Protein AF-0000000079817695 (afdb_homodimer)

pLDDT: mean 82.13, std 16.0, range [23.02, 97.38]

Nearest PDB structures (foldseek):
  3c5o-assembly1_D  TM=8.915E-01  e=3.157E-05  Rhodopseudomonas palustris CGA009
  3c5o-assembly1_C  TM=8.740E-01  e=3.888E-05  Rhodopseudomonas palustris CGA009
  3g7g-assembly1_A  TM=7.919E-01  e=8.484E-05  Clostridium acetobutylicum ATCC 824
  4pux-assembly1_A  TM=7.932E-01  e=8.054E-05  Acinetobacter baumannii AYE
  3g7g-assembly1_D  TM=7.849E-01  e=2.807E-04  Clostridium acetobutylicum ATCC 824

Structure (mmCIF, N/CA/C/O backbone):
data_AF-0000000079817695-model_v1
#
loop_
_entity.id
_entity.type
_entity.pdbx_description
1 polymer 'Uncharacterized protein'
#
loop_
_atom_site.group_PDB
_atom_site.id
_atom_site.type_symbol
_atom_site.label_atom_id
_atom_site.label_alt_id
_atom_site.label_comp_id
_atom_site.label_asym_id
_atom_site.label_entity_id
_atom_site.label_seq_id
_atom_site.pdbx_PDB_ins_code
_atom_site.Cartn_x
_atom_site.Cartn_y
_atom_site.Cartn_z
_atom_site.occupancy
_atom_site.B_iso_or_equiv
_atom_site.auth_seq_id
_atom_site.auth_comp_id
_atom_site.auth_asym_id
_atom_site.auth_atom_id
_atom_site.pdbx_PDB_model_num
ATOM 1 N N . MET A 1 1 ? -26.609 13.266 -3.955 1 38.41 1 MET A N 1
ATOM 2 C CA . MET A 1 1 ? -25.422 14.031 -4.336 1 38.41 1 MET A CA 1
ATOM 3 C C . MET A 1 1 ? -24.141 13.242 -4.055 1 38.41 1 MET A C 1
ATOM 5 O O . MET A 1 1 ? -24.078 12.484 -3.088 1 38.41 1 MET A O 1
ATOM 9 N N . ALA A 1 2 ? -23.484 13.008 -5.074 1 50.34 2 ALA A N 1
ATOM 10 C CA . ALA A 1 2 ? -22.281 12.203 -4.887 1 50.34 2 ALA A CA 1
ATOM 11 C C . ALA A 1 2 ? -21.344 12.844 -3.855 1 50.34 2 ALA A C 1
ATOM 13 O O . ALA A 1 2 ? -21.172 14.062 -3.848 1 50.34 2 ALA A O 1
ATOM 14 N N . GLU A 1 3 ? -21.234 12.344 -2.619 1 55.06 3 GLU A N 1
ATOM 15 C CA . GLU A 1 3 ? -20.281 12.875 -1.644 1 55.06 3 GLU A CA 1
ATOM 16 C C . GLU A 1 3 ? -18.906 13.102 -2.271 1 55.06 3 GLU A C 1
ATOM 18 O O . GLU A 1 3 ? -18.438 12.273 -3.053 1 55.06 3 GLU A O 1
ATOM 23 N N . ARG A 1 4 ? -18.531 14.375 -2.357 1 54.84 4 ARG A N 1
ATOM 24 C CA . ARG A 1 4 ? -17.266 14.75 -2.955 1 54.84 4 ARG A CA 1
ATOM 25 C C . ARG A 1 4 ? -16.094 14.234 -2.127 1 54.84 4 ARG A C 1
ATOM 27 O O . ARG A 1 4 ? -16.047 14.43 -0.911 1 54.84 4 ARG A O 1
ATOM 34 N N . HIS A 1 5 ? -15.305 13.359 -2.723 1 62.59 5 HIS A N 1
ATOM 35 C CA . HIS A 1 5 ? -14.102 12.867 -2.055 1 62.59 5 HIS A CA 1
ATOM 36 C C . HIS A 1 5 ? -13.102 13.992 -1.821 1 62.59 5 HIS A C 1
ATOM 38 O O . HIS A 1 5 ? -12.852 14.805 -2.719 1 62.59 5 HIS A O 1
ATOM 44 N N . PRO A 1 6 ? -12.68 14.25 -0.575 1 58.91 6 PRO A N 1
ATOM 45 C CA . PRO A 1 6 ? -11.758 15.344 -0.274 1 58.91 6 PRO A CA 1
ATOM 46 C C . PRO A 1 6 ? -10.586 15.414 -1.25 1 58.91 6 PRO A C 1
ATOM 48 O O . PRO A 1 6 ? -9.969 16.469 -1.405 1 58.91 6 PRO A O 1
ATOM 51 N N . ASP A 1 7 ? -10.273 14.328 -1.858 1 67.81 7 ASP A N 1
ATOM 52 C CA . ASP A 1 7 ? -9.141 14.328 -2.779 1 67.81 7 ASP A CA 1
ATOM 53 C C . ASP A 1 7 ? -9.406 15.25 -3.969 1 67.81 7 ASP A C 1
ATOM 55 O O . ASP A 1 7 ? -8.469 15.656 -4.664 1 67.81 7 ASP A O 1
ATOM 59 N N . ARG A 1 8 ? -10.633 15.484 -4.066 1 65.12 8 ARG A N 1
ATOM 60 C CA . ARG A 1 8 ? -10.969 16.297 -5.238 1 65.12 8 ARG A CA 1
ATOM 61 C C . ARG A 1 8 ? -10.344 17.672 -5.148 1 65.12 8 ARG A C 1
ATOM 63 O O . ARG A 1 8 ? -9.906 18.234 -6.156 1 65.12 8 ARG A O 1
ATOM 70 N N . ASP A 1 9 ? -10.211 18.156 -4.008 1 72.25 9 ASP A N 1
ATOM 71 C CA . ASP A 1 9 ? -9.688 19.516 -3.859 1 72.25 9 ASP A CA 1
ATOM 72 C C . ASP A 1 9 ? -8.195 19.5 -3.52 1 72.25 9 ASP A C 1
ATOM 74 O O . ASP A 1 9 ? -7.617 20.531 -3.191 1 72.25 9 ASP A O 1
ATOM 78 N N . GLY A 1 10 ? -7.645 18.406 -3.594 1 86.56 10 GLY A N 1
ATOM 79 C CA . GLY A 1 10 ? -6.242 18.297 -3.23 1 86.56 10 GLY A CA 1
ATOM 80 C C . GLY A 1 10 ? -5.301 18.625 -4.375 1 86.56 10 GLY A C 1
ATOM 81 O O . GLY A 1 10 ? -5.719 18.672 -5.535 1 86.56 10 GLY A O 1
ATOM 82 N N . GLU A 1 11 ? -4.074 19.062 -4.062 1 93.19 11 GLU A N 1
ATOM 83 C CA . GLU A 1 11 ? -2.994 19.281 -5.016 1 93.19 11 GLU A CA 1
ATOM 84 C C . GLU A 1 11 ? -2.242 17.984 -5.316 1 93.19 11 GLU A C 1
ATOM 86 O O . GLU A 1 11 ? -1.749 17.328 -4.402 1 93.19 11 GLU A O 1
ATOM 91 N N . ARG A 1 12 ? -2.172 17.672 -6.617 1 94.38 12 ARG A N 1
ATOM 92 C CA . ARG A 1 12 ? -1.382 16.516 -7.02 1 94.38 12 ARG A CA 1
ATOM 93 C C . ARG A 1 12 ? 0.071 16.906 -7.27 1 94.38 12 ARG A C 1
ATOM 95 O O . ARG A 1 12 ? 0.345 17.891 -7.973 1 94.38 12 ARG A O 1
ATOM 102 N N . LEU A 1 13 ? 0.92 16.109 -6.613 1 95.31 13 LEU A N 1
ATOM 103 C CA . LEU A 1 13 ? 2.352 16.375 -6.727 1 95.31 13 LEU A CA 1
ATOM 104 C C . LEU A 1 13 ? 3.076 15.164 -7.309 1 95.31 13 LEU A C 1
ATOM 106 O O . LEU A 1 13 ? 2.74 14.023 -6.992 1 95.31 13 LEU A O 1
ATOM 110 N N . LEU A 1 14 ? 3.965 15.422 -8.188 1 96.75 14 LEU A N 1
ATOM 111 C CA . LEU A 1 14 ? 4.949 14.43 -8.602 1 96.75 14 LEU A CA 1
ATOM 112 C C . LEU A 1 14 ? 6.309 14.719 -7.973 1 96.75 14 LEU A C 1
ATOM 114 O O . LEU A 1 14 ? 6.996 15.664 -8.375 1 96.75 14 LEU A O 1
ATOM 118 N N . VAL A 1 15 ? 6.719 13.969 -7.008 1 95.5 15 VAL A N 1
ATOM 119 C CA . VAL A 1 15 ? 7.945 14.211 -6.254 1 95.5 15 VAL A CA 1
ATOM 120 C C . VAL A 1 15 ? 8.992 13.156 -6.621 1 95.5 15 VAL A C 1
ATOM 122 O O . VAL A 1 15 ? 8.883 12 -6.215 1 95.5 15 VAL A O 1
ATOM 125 N N . PRO A 1 16 ? 10.031 13.578 -7.266 1 96.44 16 PRO A N 1
ATOM 126 C CA . PRO A 1 16 ? 11.094 12.617 -7.57 1 96.44 16 PRO A CA 1
ATOM 127 C C . PRO A 1 16 ? 11.891 12.211 -6.332 1 96.44 16 PRO A C 1
ATOM 129 O O . PRO A 1 16 ? 12.141 13.039 -5.453 1 96.44 16 PRO A O 1
ATOM 132 N N . VAL A 1 17 ? 12.102 10.898 -6.207 1 95.12 17 VAL A N 1
ATOM 133 C CA . VAL A 1 17 ? 13.031 10.383 -5.211 1 95.12 17 VAL A CA 1
ATOM 134 C C . VAL A 1 17 ? 14.344 9.992 -5.887 1 95.12 17 VAL A C 1
ATOM 136 O O . VAL A 1 17 ? 14.391 9.047 -6.676 1 95.12 17 VAL A O 1
ATOM 139 N N . THR A 1 18 ? 15.43 10.625 -5.531 1 94.06 18 THR A N 1
ATOM 140 C CA . THR A 1 18 ? 16.656 10.477 -6.309 1 94.06 18 THR A CA 1
ATOM 141 C C . THR A 1 18 ? 17.703 9.688 -5.527 1 94.06 18 THR A C 1
ATOM 143 O O . THR A 1 18 ? 18.797 9.422 -6.039 1 94.06 18 THR A O 1
ATOM 146 N N . GLY A 1 19 ? 17.469 9.359 -4.336 1 91.56 19 GLY A N 1
ATOM 147 C CA . GLY A 1 19 ? 18.406 8.586 -3.52 1 91.56 19 GLY A CA 1
ATOM 148 C C . GLY A 1 19 ? 17.875 8.289 -2.131 1 91.56 19 GLY A C 1
ATOM 149 O O . GLY A 1 19 ? 16.719 8.633 -1.811 1 91.56 19 GLY A O 1
ATOM 150 N N . GLY A 1 20 ? 18.734 7.547 -1.396 1 91.44 20 GLY A N 1
ATOM 151 C CA . GLY A 1 20 ? 18.406 7.152 -0.035 1 91.44 20 GLY A CA 1
ATOM 152 C C . GLY A 1 20 ? 18.797 5.715 0.273 1 91.44 20 GLY A C 1
ATOM 153 O O . GLY A 1 20 ? 19.391 5.031 -0.563 1 91.44 20 GLY A O 1
ATOM 154 N N . GLU A 1 21 ? 18.531 5.48 1.566 1 89.25 21 GLU A N 1
ATOM 155 C CA . GLU A 1 21 ? 18.859 4.133 2.027 1 89.25 21 GLU A CA 1
ATOM 156 C C . GLU A 1 21 ? 17.734 3.568 2.895 1 89.25 21 GLU A C 1
ATOM 158 O O . GLU A 1 21 ? 16.984 4.32 3.525 1 89.25 21 GLU A O 1
ATOM 163 N N . LEU A 1 22 ? 17.5 2.299 2.689 1 83.12 22 LEU A N 1
ATOM 164 C CA . LEU A 1 22 ? 16.641 1.535 3.576 1 83.12 22 LEU A CA 1
ATOM 165 C C . LEU A 1 22 ? 17.422 0.488 4.352 1 83.12 22 LEU A C 1
ATOM 167 O O . LEU A 1 22 ? 18.312 -0.164 3.791 1 83.12 22 LEU A O 1
ATOM 171 N N . SER A 1 23 ? 17.172 0.509 5.672 1 77.06 23 SER A N 1
ATOM 172 C CA . SER A 1 23 ? 17.828 -0.51 6.48 1 77.06 23 SER A CA 1
ATOM 173 C C . SER A 1 23 ? 16.859 -1.16 7.457 1 77.06 23 SER A C 1
ATOM 175 O O . SER A 1 23 ? 15.961 -0.496 7.977 1 77.06 23 SER A O 1
ATOM 177 N N . THR A 1 24 ? 16.766 -2.42 7.434 1 69.88 24 THR A N 1
ATOM 178 C CA . THR A 1 24 ? 16.156 -3.188 8.508 1 69.88 24 THR A CA 1
ATOM 179 C C . THR A 1 24 ? 17.219 -3.959 9.297 1 69.88 24 THR A C 1
ATOM 181 O O . THR A 1 24 ? 18.406 -3.777 9.078 1 69.88 24 THR A O 1
ATOM 184 N N . ALA A 1 25 ? 16.812 -4.773 10.336 1 70.31 25 ALA A N 1
ATOM 185 C CA . ALA A 1 25 ? 17.734 -5.59 11.125 1 70.31 25 ALA A CA 1
ATOM 186 C C . ALA A 1 25 ? 18.484 -6.57 10.234 1 70.31 25 ALA A C 1
ATOM 188 O O . ALA A 1 25 ? 19.625 -6.941 10.539 1 70.31 25 ALA A O 1
ATOM 189 N N . SER A 1 26 ? 17.969 -6.992 9.156 1 69.75 26 SER A N 1
ATOM 190 C CA . SER A 1 26 ? 18.547 -8.094 8.406 1 69.75 26 SER A CA 1
ATOM 191 C C . SER A 1 26 ? 18.812 -7.699 6.957 1 69.75 26 SER A C 1
ATOM 193 O O . SER A 1 26 ? 19.266 -8.516 6.152 1 69.75 26 SER A O 1
ATOM 195 N N . TRP A 1 27 ? 18.5 -6.441 6.629 1 73.12 27 TRP A N 1
ATOM 196 C CA . TRP A 1 27 ? 18.516 -6.137 5.203 1 73.12 27 TRP A CA 1
ATOM 197 C C . TRP A 1 27 ? 18.781 -4.652 4.969 1 73.12 27 TRP A C 1
ATOM 199 O O . TRP A 1 27 ? 18.312 -3.805 5.738 1 73.12 27 TRP A O 1
ATOM 209 N N . ARG A 1 28 ? 19.75 -4.344 4.043 1 84.19 28 ARG A N 1
ATOM 210 C CA . ARG A 1 28 ? 19.984 -2.973 3.609 1 84.19 28 ARG A CA 1
ATOM 211 C C . ARG A 1 28 ? 19.781 -2.83 2.105 1 84.19 28 ARG A C 1
ATOM 213 O O . ARG A 1 28 ? 19.953 -3.793 1.355 1 84.19 28 ARG A O 1
ATOM 220 N N . ALA A 1 29 ? 19.359 -1.678 1.663 1 88.62 29 ALA A N 1
ATOM 221 C CA . ALA A 1 29 ? 19.219 -1.385 0.241 1 88.62 29 ALA A CA 1
ATOM 222 C C . ALA A 1 29 ? 19.438 0.098 -0.041 1 88.62 29 ALA A C 1
ATOM 224 O O . ALA A 1 29 ? 19.312 0.933 0.858 1 88.62 29 ALA A O 1
ATOM 225 N N . VAL A 1 30 ? 19.859 0.354 -1.229 1 93.12 30 VAL A N 1
ATOM 226 C CA . VAL A 1 30 ? 19.969 1.734 -1.688 1 93.12 30 VAL A CA 1
ATOM 227 C C . VAL A 1 30 ? 18.859 2.037 -2.697 1 93.12 30 VAL A C 1
ATOM 229 O O . VAL A 1 30 ? 18.484 1.168 -3.482 1 93.12 30 VAL A O 1
ATOM 232 N N . VAL A 1 31 ? 18.422 3.262 -2.611 1 94.56 31 VAL A N 1
ATOM 233 C CA . VAL A 1 31 ? 17.422 3.725 -3.574 1 94.56 31 VAL A CA 1
ATOM 234 C C . VAL A 1 31 ? 18.125 4.191 -4.852 1 94.56 31 VAL A C 1
ATOM 236 O O . VAL A 1 31 ? 18.922 5.121 -4.82 1 94.56 31 VAL A O 1
ATOM 239 N N . LEU A 1 32 ? 17.734 3.559 -5.941 1 94.38 32 LEU A N 1
ATOM 240 C CA . LEU A 1 32 ? 18.266 3.93 -7.246 1 94.38 32 LEU A CA 1
ATOM 241 C C . LEU A 1 32 ? 17.453 5.059 -7.867 1 94.38 32 LEU A C 1
ATOM 243 O O . LEU A 1 32 ? 17.969 5.82 -8.688 1 94.38 32 LEU A O 1
ATOM 247 N N . GLY A 1 33 ? 16.219 5.195 -7.57 1 95.38 33 GLY A N 1
ATOM 248 C CA . GLY A 1 33 ?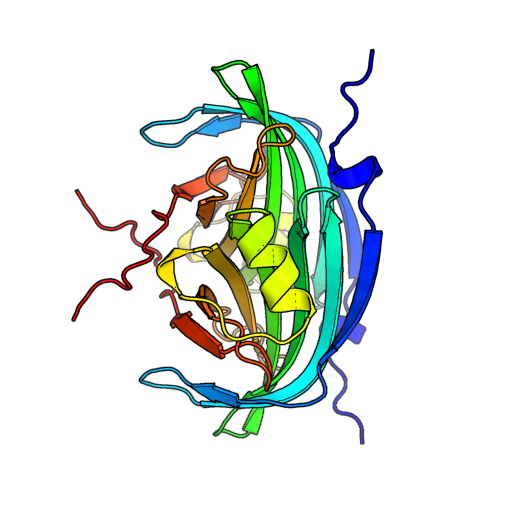 15.281 6.191 -8.055 1 95.38 33 GLY A CA 1
ATOM 249 C C . GLY A 1 33 ? 13.836 5.812 -7.801 1 95.38 33 GLY A C 1
ATOM 250 O 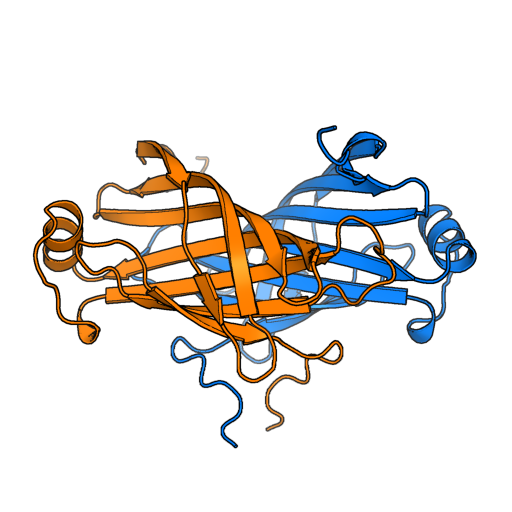O . GLY A 1 33 ? 13.539 4.688 -7.398 1 95.38 33 GLY A O 1
ATOM 251 N N . GLY A 1 34 ? 13.008 6.824 -7.934 1 96.25 34 GLY A N 1
ATOM 252 C CA . GLY A 1 34 ? 11.578 6.582 -7.773 1 96.25 34 GLY A CA 1
ATOM 253 C C . GLY A 1 34 ? 10.758 7.855 -7.797 1 96.25 34 GLY A C 1
ATOM 254 O O . GLY A 1 34 ? 11.242 8.914 -8.195 1 96.25 34 GLY A O 1
ATOM 255 N N . VAL A 1 35 ? 9.477 7.629 -7.543 1 97.06 35 VAL A N 1
ATOM 256 C CA . VAL A 1 35 ? 8.562 8.766 -7.566 1 97.06 35 VAL A CA 1
ATOM 257 C C . VAL A 1 35 ? 7.496 8.594 -6.488 1 97.06 35 VAL A C 1
ATOM 259 O O . VAL A 1 35 ? 7.109 7.473 -6.16 1 97.06 35 VAL A O 1
ATOM 262 N N . ASP A 1 36 ? 7.148 9.648 -5.906 1 96.81 36 ASP A N 1
ATOM 263 C CA . ASP A 1 36 ? 5.938 9.773 -5.098 1 96.81 36 ASP A CA 1
ATOM 264 C C . ASP A 1 36 ? 4.871 10.586 -5.828 1 96.81 36 ASP A C 1
ATOM 266 O O . ASP A 1 36 ? 5.039 11.781 -6.055 1 96.81 36 ASP A O 1
ATOM 270 N N . ARG A 1 37 ? 3.844 9.898 -6.297 1 97.19 37 ARG A N 1
ATOM 271 C CA . ARG A 1 37 ? 2.666 10.602 -6.789 1 97.19 37 ARG A CA 1
ATOM 272 C C . ARG A 1 37 ? 1.743 11 -5.641 1 97.19 37 ARG A C 1
ATOM 274 O O . ARG A 1 37 ? 0.718 10.359 -5.41 1 97.19 37 ARG A O 1
ATOM 281 N N . ALA A 1 38 ? 2.061 12.102 -5.051 1 95.75 38 ALA A N 1
ATOM 282 C CA . ALA A 1 38 ? 1.438 12.5 -3.791 1 95.75 38 ALA A CA 1
ATOM 283 C C . ALA A 1 38 ? 0.247 13.422 -4.035 1 95.75 38 ALA A C 1
ATOM 285 O O . ALA A 1 38 ? 0.14 14.039 -5.098 1 95.75 38 ALA A O 1
ATOM 286 N N . LEU A 1 39 ? -0.658 13.398 -3.08 1 93 39 LEU A N 1
ATOM 287 C CA . LEU A 1 39 ? -1.771 14.336 -3.008 1 93 39 LEU A CA 1
ATOM 288 C C . LEU A 1 39 ? -1.742 15.109 -1.694 1 93 39 LEU A C 1
ATOM 290 O O . LEU A 1 39 ? -1.736 14.516 -0.615 1 93 39 LEU A O 1
ATOM 294 N N . ARG A 1 40 ? -1.648 16.406 -1.832 1 92.31 40 ARG A N 1
ATOM 295 C CA . ARG A 1 40 ? -1.746 17.266 -0.66 1 92.31 40 ARG A CA 1
ATOM 296 C C . ARG A 1 40 ? -3.143 17.859 -0.536 1 92.31 40 ARG A C 1
ATOM 298 O O . ARG A 1 40 ? -3.625 18.531 -1.459 1 92.31 40 ARG A O 1
ATOM 305 N N . ARG A 1 41 ? -3.684 17.719 0.61 1 88.06 41 ARG A N 1
ATOM 306 C CA . ARG A 1 41 ? -5.016 18.266 0.858 1 88.06 41 ARG A CA 1
ATOM 307 C C . ARG A 1 41 ? -4.941 19.688 1.377 1 88.06 41 ARG A C 1
ATOM 309 O O . ARG A 1 41 ? -3.865 20.172 1.75 1 88.06 41 ARG A O 1
ATOM 316 N N . PRO A 1 42 ? -6.074 20.328 1.39 1 86.69 42 PRO A N 1
ATOM 317 C CA . PRO A 1 42 ? -6.074 21.719 1.833 1 86.69 42 PRO A CA 1
ATOM 318 C C . PRO A 1 42 ? -5.609 21.875 3.279 1 86.69 42 PRO A C 1
ATOM 320 O O . PRO A 1 42 ? -5.016 22.906 3.631 1 86.69 42 PRO A O 1
ATOM 323 N N . ASP A 1 43 ? -5.797 20.922 4.074 1 83.62 43 ASP A N 1
ATOM 324 C CA . ASP A 1 43 ? -5.398 21.031 5.473 1 83.62 43 ASP A CA 1
ATOM 325 C C . ASP A 1 43 ? -3.922 20.672 5.648 1 83.62 43 ASP A C 1
ATOM 327 O O . ASP A 1 43 ? -3.416 20.641 6.773 1 83.62 43 ASP A O 1
ATOM 331 N N . GLY A 1 44 ? -3.324 20.344 4.566 1 88.31 44 GLY A N 1
ATOM 332 C CA . GLY A 1 44 ? -1.898 20.062 4.609 1 88.31 44 GLY A CA 1
ATOM 333 C C . GLY A 1 44 ? -1.587 18.578 4.68 1 88.31 44 GLY A C 1
ATOM 334 O O . GLY A 1 44 ? -0.436 18.172 4.5 1 88.31 44 GLY A O 1
ATOM 335 N N . SER A 1 45 ? -2.553 17.734 4.98 1 88.94 45 SER A N 1
ATOM 336 C CA . SER A 1 45 ? -2.328 16.297 4.996 1 88.94 45 SER A CA 1
ATOM 337 C C . SER A 1 45 ? -1.943 15.789 3.609 1 88.94 45 SER A C 1
ATOM 339 O O . SER A 1 45 ? -2.287 16.406 2.598 1 88.94 45 SER A O 1
ATOM 341 N N . MET A 1 46 ? -1.176 14.711 3.668 1 91.62 46 MET A N 1
ATOM 342 C CA . MET A 1 46 ? -0.68 14.18 2.402 1 91.62 46 MET A CA 1
ATOM 343 C C . MET A 1 46 ? -0.957 12.68 2.295 1 91.62 46 MET A C 1
ATOM 345 O O . MET A 1 46 ? -0.786 11.945 3.266 1 91.62 46 MET A O 1
ATOM 349 N N . ARG A 1 47 ? -1.369 12.328 1.112 1 91.88 47 ARG A N 1
ATOM 350 C CA . ARG A 1 47 ? -1.351 10.922 0.699 1 91.88 47 ARG A CA 1
ATOM 351 C C . ARG A 1 47 ? -0.151 10.633 -0.197 1 91.88 47 ARG A C 1
ATOM 353 O O . ARG A 1 47 ? 0.069 11.328 -1.192 1 91.88 47 ARG A O 1
ATOM 360 N N . LEU A 1 48 ? 0.5 9.57 0.209 1 95.44 48 LEU A N 1
ATOM 361 C CA . LEU A 1 48 ? 1.667 9.18 -0.57 1 95.44 48 LEU A CA 1
ATOM 362 C C . LEU A 1 48 ? 1.358 7.961 -1.434 1 95.44 48 LEU A C 1
ATOM 364 O O . LEU A 1 48 ? 0.646 7.051 -1 1 95.44 48 LEU A O 1
ATOM 368 N N . ASP A 1 49 ? 1.794 7.961 -2.578 1 96.19 49 ASP A N 1
ATOM 369 C CA . ASP A 1 49 ? 1.803 6.852 -3.529 1 96.19 49 ASP A CA 1
ATOM 370 C C . ASP A 1 49 ? 3.18 6.688 -4.168 1 96.19 49 ASP A C 1
ATOM 372 O O . ASP A 1 49 ? 3.479 7.316 -5.184 1 96.19 49 ASP A O 1
ATOM 376 N N . VAL A 1 50 ? 3.977 5.75 -3.584 1 97.31 50 VAL A N 1
ATOM 377 C CA . VAL A 1 50 ? 5.41 5.773 -3.857 1 97.31 50 VAL A CA 1
ATOM 378 C C . VAL A 1 50 ? 5.824 4.477 -4.547 1 97.31 50 VAL A C 1
ATOM 380 O O . VAL A 1 50 ? 5.387 3.391 -4.16 1 97.31 50 VAL A O 1
ATOM 383 N N . THR A 1 51 ? 6.602 4.609 -5.555 1 96.12 51 THR A N 1
ATOM 384 C CA . THR A 1 51 ? 7.332 3.502 -6.164 1 96.12 51 THR A CA 1
ATOM 385 C C . THR A 1 51 ? 8.828 3.787 -6.176 1 96.12 51 THR A C 1
ATOM 387 O O . THR A 1 51 ? 9.266 4.824 -6.684 1 96.12 51 THR A O 1
ATOM 390 N N . LEU A 1 52 ? 9.586 2.811 -5.613 1 95.44 52 LEU A N 1
ATOM 391 C CA . LEU A 1 52 ? 11.039 2.924 -5.57 1 95.44 52 LEU A CA 1
ATOM 392 C C . LEU A 1 52 ? 11.703 1.709 -6.215 1 95.44 52 LEU A C 1
ATOM 394 O O . LEU A 1 52 ? 11.281 0.573 -5.98 1 95.44 52 LEU A O 1
ATOM 398 N N . GLU A 1 53 ? 12.734 2.006 -6.957 1 93.25 53 GLU A N 1
ATOM 399 C CA . GLU A 1 53 ? 13.664 0.962 -7.371 1 93.25 53 GLU A CA 1
ATOM 400 C C . GLU A 1 53 ? 14.883 0.92 -6.453 1 93.25 53 GLU A C 1
ATOM 402 O O . GLU A 1 53 ? 15.516 1.949 -6.203 1 93.25 53 GLU A O 1
ATOM 407 N N . LEU A 1 54 ? 15.109 -0.322 -6.023 1 92.19 54 LEU A N 1
ATOM 408 C CA . LEU A 1 54 ? 16.141 -0.501 -5.008 1 92.19 54 LEU A CA 1
ATOM 409 C C . LEU A 1 54 ? 17.188 -1.504 -5.473 1 92.19 54 LEU A C 1
ATOM 411 O O . LEU A 1 54 ? 16.906 -2.361 -6.312 1 92.19 54 LEU A O 1
ATOM 415 N N . ARG A 1 55 ? 18.344 -1.331 -4.914 1 91.31 55 ARG A N 1
ATOM 416 C CA . ARG A 1 55 ? 19.359 -2.367 -4.984 1 91.31 55 ARG A CA 1
ATOM 417 C C . ARG A 1 55 ? 19.766 -2.834 -3.59 1 91.31 55 ARG A C 1
ATOM 419 O O . ARG A 1 55 ? 20.219 -2.031 -2.768 1 91.31 55 ARG A O 1
ATOM 426 N N . GLY A 1 56 ? 19.531 -4.121 -3.396 1 85.75 56 GLY A N 1
ATOM 427 C CA . GLY A 1 56 ? 19.922 -4.707 -2.125 1 85.75 56 GLY A CA 1
ATOM 428 C C . GLY A 1 56 ? 21.422 -4.961 -2.023 1 85.75 56 GLY A C 1
ATOM 429 O O . GLY A 1 56 ? 22.141 -4.863 -3.018 1 85.75 56 GLY A O 1
ATOM 430 N N . ASP A 1 57 ? 21.797 -5.227 -0.708 1 80.56 57 ASP A N 1
ATOM 431 C CA . ASP A 1 57 ? 23.219 -5.492 -0.465 1 80.56 57 ASP A CA 1
ATOM 432 C C . ASP A 1 57 ? 23.672 -6.742 -1.205 1 80.56 57 ASP A C 1
ATOM 434 O O . ASP A 1 57 ? 24.859 -6.906 -1.48 1 80.56 57 ASP A O 1
ATOM 438 N N . ASP A 1 58 ? 22.812 -7.633 -1.458 1 76 58 ASP A N 1
ATOM 439 C CA . ASP A 1 58 ? 23.141 -8.812 -2.25 1 76 58 ASP A CA 1
ATOM 440 C C . ASP A 1 58 ? 22.984 -8.531 -3.744 1 76 58 ASP A C 1
ATOM 442 O O . ASP A 1 58 ? 22.922 -9.461 -4.551 1 76 58 ASP A O 1
ATOM 446 N N . ALA A 1 59 ? 22.859 -7.395 -4.062 1 69.69 59 ALA A N 1
ATOM 447 C CA . ALA A 1 59 ? 22.781 -6.891 -5.434 1 69.69 59 ALA A CA 1
ATOM 448 C C . ALA A 1 59 ? 21.438 -7.234 -6.07 1 69.69 59 ALA A C 1
ATOM 450 O O . ALA A 1 59 ? 21.281 -7.121 -7.289 1 69.69 59 ALA A O 1
ATOM 451 N N . ALA A 1 60 ? 20.641 -7.598 -5.301 1 78.81 60 ALA A N 1
ATOM 452 C CA . ALA A 1 60 ? 19.312 -7.93 -5.844 1 78.81 60 ALA A CA 1
ATOM 453 C C . ALA A 1 60 ? 18.547 -6.668 -6.199 1 78.81 60 ALA A C 1
ATOM 455 O O . ALA A 1 60 ? 18.547 -5.695 -5.445 1 78.81 60 ALA A O 1
ATOM 456 N N . ALA A 1 61 ? 18.016 -6.66 -7.418 1 85.88 61 ALA A N 1
ATOM 457 C CA . ALA A 1 61 ? 17.078 -5.598 -7.797 1 85.88 61 ALA A CA 1
ATOM 458 C C . ALA A 1 61 ? 15.711 -5.809 -7.156 1 85.88 61 ALA A C 1
ATOM 460 O O . ALA A 1 61 ? 15.148 -6.902 -7.219 1 85.88 61 ALA A O 1
ATOM 461 N N . MET A 1 62 ? 15.25 -4.68 -6.516 1 87.94 62 MET A N 1
ATOM 462 C CA . MET A 1 62 ? 13.961 -4.75 -5.832 1 87.94 62 MET A CA 1
ATOM 463 C C . MET A 1 62 ? 13.102 -3.535 -6.164 1 87.94 62 MET A C 1
ATOM 465 O O . MET A 1 62 ? 13.625 -2.49 -6.555 1 87.94 62 MET A O 1
ATOM 469 N N . THR A 1 63 ? 11.883 -3.738 -6.086 1 90.88 63 THR A N 1
ATOM 470 C CA . THR A 1 63 ? 10.922 -2.646 -6.188 1 90.88 63 THR A CA 1
ATOM 471 C C . THR A 1 63 ? 10.07 -2.553 -4.922 1 90.88 63 THR A C 1
ATOM 473 O O . THR A 1 63 ? 9.578 -3.566 -4.426 1 90.88 63 THR A O 1
ATOM 476 N N . LEU A 1 64 ? 10.031 -1.393 -4.328 1 92.69 64 LEU A N 1
ATOM 477 C CA . LEU A 1 64 ? 9.125 -1.116 -3.217 1 92.69 64 LEU A CA 1
ATOM 478 C C . LEU A 1 64 ? 7.98 -0.21 -3.66 1 92.69 64 LEU A C 1
ATOM 480 O O . LEU A 1 64 ? 8.219 0.873 -4.203 1 92.69 64 LEU A O 1
ATOM 484 N N . ARG A 1 65 ? 6.809 -0.665 -3.486 1 94.81 65 ARG A N 1
ATOM 485 C CA . ARG A 1 65 ? 5.602 0.134 -3.68 1 94.81 65 ARG A CA 1
ATOM 486 C C . ARG A 1 65 ? 4.836 0.293 -2.369 1 94.81 65 ARG A C 1
ATOM 488 O O . ARG A 1 65 ? 4.527 -0.695 -1.701 1 94.81 65 ARG A O 1
ATOM 495 N N . TYR A 1 66 ? 4.551 1.56 -1.991 1 95.94 66 TYR A N 1
ATOM 496 C CA . TYR A 1 66 ? 3.82 1.739 -0.74 1 95.94 66 TYR A CA 1
ATOM 497 C C . TYR A 1 66 ? 2.908 2.957 -0.811 1 95.94 66 TYR A C 1
ATOM 499 O O . TYR A 1 66 ? 3.119 3.852 -1.634 1 95.94 66 TYR A O 1
ATOM 507 N N . HIS A 1 67 ? 1.884 2.875 -0.058 1 96.12 67 HIS A N 1
ATOM 508 C CA . HIS A 1 67 ? 1.028 4.016 0.254 1 96.12 67 HIS A CA 1
ATOM 509 C C . HIS A 1 67 ? 1.332 4.566 1.643 1 96.12 67 HIS A C 1
ATOM 511 O O . HIS A 1 67 ? 1.771 3.828 2.527 1 96.12 67 HIS A O 1
ATOM 517 N N . GLY A 1 68 ? 1.103 5.816 1.745 1 93.94 68 GLY A N 1
ATOM 518 C CA . GLY A 1 68 ? 1.304 6.441 3.041 1 93.94 68 GLY A CA 1
ATOM 519 C C . GLY A 1 68 ? 0.363 7.605 3.295 1 93.94 68 GLY A C 1
ATOM 520 O O . GLY A 1 68 ? -0.299 8.086 2.373 1 93.94 68 GLY A O 1
ATOM 521 N N . ILE A 1 69 ? 0.344 7.957 4.574 1 91.12 69 ILE A N 1
ATOM 522 C CA . ILE A 1 69 ? -0.438 9.109 5.012 1 91.12 69 ILE A CA 1
ATOM 523 C C . ILE A 1 69 ? 0.371 9.938 6.008 1 91.12 69 ILE A C 1
ATOM 525 O O . ILE A 1 69 ? 0.986 9.391 6.926 1 91.12 69 ILE A O 1
ATOM 529 N N . ARG A 1 70 ? 0.39 11.156 5.75 1 91 70 ARG A N 1
ATOM 530 C CA . ARG A 1 70 ? 0.94 12.133 6.688 1 91 70 ARG A CA 1
ATOM 531 C C . ARG A 1 70 ? -0.139 13.094 7.18 1 91 70 ARG A C 1
ATOM 533 O O . ARG A 1 70 ? -0.686 13.867 6.398 1 91 70 ARG A O 1
ATOM 540 N N . VAL A 1 71 ? -0.368 13.062 8.477 1 88.75 71 VAL A N 1
ATOM 541 C CA . VAL A 1 71 ? -1.442 13.867 9.047 1 88.75 71 VAL A CA 1
ATOM 542 C C . VAL A 1 71 ? -0.975 14.508 10.352 1 88.75 71 VAL A C 1
ATOM 544 O O . VAL A 1 71 ? -0.048 14.008 10.992 1 88.75 71 VAL A O 1
ATOM 547 N N . GLY A 1 72 ? -1.639 15.625 10.703 1 88 72 GLY A N 1
ATOM 548 C CA . GLY A 1 72 ? -1.318 16.344 11.922 1 88 72 GLY A CA 1
ATOM 549 C C . GLY A 1 72 ? -1.962 17.719 11.992 1 88 72 GLY A C 1
ATOM 550 O O . GLY A 1 72 ? -2.883 18.016 11.234 1 88 72 GLY A O 1
ATOM 551 N N . ASP A 1 73 ? -1.474 18.422 12.992 1 87.12 73 ASP A N 1
ATOM 552 C CA . ASP A 1 73 ? -1.906 19.797 13.125 1 87.12 73 ASP A CA 1
ATOM 553 C C . ASP A 1 73 ? -1.533 20.609 11.883 1 87.12 73 ASP A C 1
ATOM 555 O O . ASP A 1 73 ? -0.396 20.547 11.414 1 87.12 73 ASP A O 1
ATOM 559 N N . PRO A 1 74 ? -2.553 21.344 11.383 1 89 74 PRO A N 1
ATOM 560 C CA . PRO A 1 74 ? -2.273 22.109 10.156 1 89 74 PRO A CA 1
ATOM 561 C C . PRO A 1 74 ? -1.052 23.016 10.297 1 89 74 PRO A C 1
ATOM 563 O O . PRO A 1 74 ? -0.281 23.172 9.344 1 89 74 PRO A O 1
ATOM 566 N N . ALA A 1 75 ? -0.883 23.578 11.43 1 92.19 75 ALA A N 1
ATOM 567 C CA . ALA A 1 75 ? 0.278 24.438 11.641 1 92.19 75 ALA A CA 1
ATOM 568 C C . ALA A 1 75 ? 1.575 23.641 11.562 1 92.19 75 ALA A C 1
ATOM 570 O O . ALA A 1 75 ? 2.568 24.109 11.008 1 92.19 75 ALA A O 1
ATOM 571 N N . ALA A 1 76 ? 1.568 22.484 12.117 1 92.44 76 ALA A N 1
ATOM 572 C CA . ALA A 1 76 ? 2.74 21.609 12.062 1 92.44 76 ALA A CA 1
ATOM 573 C C . ALA A 1 76 ? 3.029 21.172 10.625 1 92.44 76 ALA A C 1
ATOM 575 O O . ALA A 1 76 ? 4.188 21.156 10.203 1 92.44 76 ALA A O 1
ATOM 576 N N . LEU A 1 77 ? 2.021 20.875 9.906 1 91.31 77 LEU A N 1
ATOM 577 C CA . LEU A 1 77 ? 2.182 20.406 8.531 1 91.31 77 LEU A CA 1
ATOM 578 C C . LEU A 1 77 ? 2.717 21.531 7.645 1 91.31 77 LEU A C 1
ATOM 580 O O . LEU A 1 77 ? 3.541 21.281 6.762 1 91.31 77 LEU A O 1
ATOM 584 N N . ARG A 1 78 ? 2.289 22.719 7.871 1 92.69 78 ARG A N 1
ATOM 585 C CA . ARG A 1 78 ? 2.816 23.875 7.133 1 92.69 78 ARG A CA 1
ATOM 586 C C . ARG A 1 78 ? 4.293 24.078 7.438 1 92.69 78 ARG A C 1
ATOM 588 O O . ARG A 1 78 ? 5.086 24.375 6.539 1 92.69 78 ARG A O 1
ATOM 595 N N . ALA A 1 79 ? 4.566 23.938 8.664 1 94.06 79 ALA A N 1
ATOM 596 C CA . ALA A 1 79 ? 5.965 24.078 9.062 1 94.06 79 ALA A CA 1
ATOM 597 C C . ALA A 1 79 ? 6.844 23.047 8.367 1 94.06 79 ALA A C 1
ATOM 599 O O . ALA A 1 79 ? 7.957 23.344 7.938 1 94.06 79 ALA A O 1
ATOM 600 N N . LEU A 1 80 ? 6.426 21.812 8.234 1 91.44 80 LEU A N 1
ATOM 601 C CA . LEU A 1 80 ? 7.145 20.75 7.527 1 91.44 80 LEU A CA 1
ATOM 602 C C . LEU A 1 80 ? 7.402 21.156 6.078 1 91.44 80 LEU A C 1
ATOM 604 O O . LEU A 1 80 ? 8.508 20.953 5.566 1 91.44 80 LEU A O 1
ATOM 608 N N . GLU A 1 81 ? 6.41 21.641 5.469 1 88.88 81 GLU A N 1
ATOM 609 C CA . GLU A 1 81 ? 6.516 22.031 4.062 1 88.88 81 GLU A CA 1
ATOM 610 C C . GLU A 1 81 ? 7.543 23.141 3.867 1 88.88 81 GLU A C 1
ATOM 612 O O . GLU A 1 81 ? 8.219 23.188 2.838 1 88.88 81 GLU A O 1
ATOM 617 N N . ASP A 1 82 ? 7.648 23.953 4.883 1 90.5 82 ASP A N 1
ATOM 618 C CA . ASP A 1 82 ? 8.586 25.078 4.824 1 90.5 82 ASP A CA 1
ATOM 619 C C . ASP A 1 82 ? 9.992 24.625 5.215 1 90.5 82 ASP A C 1
ATOM 621 O O . ASP A 1 82 ? 10.922 25.438 5.238 1 90.5 82 ASP A O 1
ATOM 625 N N . GLY A 1 83 ? 10.086 23.438 5.523 1 88.75 83 GLY A N 1
ATOM 626 C CA . GLY A 1 83 ? 11.391 22.906 5.867 1 88.75 83 GLY A CA 1
ATOM 627 C C . GLY A 1 83 ? 11.812 23.219 7.293 1 88.75 83 GLY A C 1
ATOM 628 O O . GLY A 1 83 ? 13 23.141 7.625 1 88.75 83 GLY A O 1
ATOM 629 N N . ALA A 1 84 ? 10.852 23.609 8.148 1 90.56 84 ALA A N 1
ATOM 630 C CA . ALA A 1 84 ? 11.141 23.875 9.547 1 90.56 84 ALA A CA 1
ATOM 631 C C . ALA A 1 84 ? 11.141 22.594 10.367 1 90.56 84 ALA A C 1
ATOM 633 O O . ALA A 1 84 ? 10.477 21.625 10.008 1 90.56 84 ALA A O 1
ATOM 634 N N . PRO A 1 85 ? 11.945 22.594 11.422 1 87.94 85 PRO A N 1
ATOM 635 C CA . PRO A 1 85 ? 11.859 21.422 12.32 1 87.94 85 PRO A CA 1
ATOM 636 C C . PRO A 1 85 ? 10.516 21.328 13.039 1 87.94 85 PRO A C 1
ATOM 638 O O . PRO A 1 85 ? 9.961 22.359 13.453 1 87.94 85 PRO A O 1
ATOM 641 N N . VAL A 1 86 ? 9.945 20.141 13 1 91.62 86 VAL A N 1
ATOM 642 C CA . VAL A 1 86 ? 8.68 19.906 13.68 1 91.62 86 VAL A CA 1
ATOM 643 C C . VAL A 1 86 ? 8.805 18.672 14.586 1 91.62 86 VAL A C 1
ATOM 645 O O . VAL A 1 86 ? 9.406 17.672 14.203 1 91.62 86 VAL A O 1
ATOM 648 N N . SER A 1 87 ? 8.242 18.844 15.836 1 89.69 87 SER A N 1
ATOM 649 C CA . SER A 1 87 ? 8.258 17.734 16.766 1 89.69 87 SER A CA 1
ATOM 650 C C . SER A 1 87 ? 7.555 16.516 16.188 1 89.69 87 SER A C 1
ATOM 652 O O . SER A 1 87 ? 6.52 16.641 15.531 1 89.69 87 SER A O 1
ATOM 654 N N . THR A 1 88 ? 8.117 15.281 16.453 1 84.44 88 THR A N 1
ATOM 655 C CA . THR A 1 88 ? 7.574 14.047 15.898 1 84.44 88 THR A CA 1
ATOM 656 C C . THR A 1 88 ? 6.184 13.766 16.469 1 84.44 88 THR A C 1
ATOM 658 O O . THR A 1 88 ? 5.398 13.031 15.859 1 84.44 88 THR A O 1
ATOM 661 N N . GLY A 1 89 ? 5.863 14.367 17.562 1 84.75 89 GLY A N 1
ATOM 662 C CA . GLY A 1 89 ? 4.551 14.164 18.156 1 84.75 89 GLY A CA 1
ATOM 663 C C . GLY A 1 89 ? 3.467 15.016 17.531 1 84.75 89 GLY A C 1
ATOM 664 O O . GLY A 1 89 ? 2.279 14.797 17.781 1 84.75 89 GLY A O 1
ATOM 665 N N . ALA A 1 90 ? 3.832 15.938 16.703 1 89.12 90 ALA A N 1
ATOM 666 C CA . ALA A 1 90 ? 2.881 16.906 16.156 1 89.12 90 ALA A CA 1
ATOM 667 C C . ALA A 1 90 ? 2.225 16.391 14.883 1 89.12 90 ALA A C 1
ATOM 669 O O . ALA A 1 90 ? 1.276 16.984 14.375 1 89.12 90 ALA A O 1
ATOM 670 N N . TYR A 1 91 ? 2.764 15.297 14.344 1 88.56 91 TYR A N 1
ATOM 671 C CA . TYR A 1 91 ? 2.188 14.68 13.148 1 88.56 91 TYR A CA 1
ATOM 672 C C . TYR A 1 91 ? 2.461 13.18 13.125 1 88.56 91 TYR A C 1
ATOM 674 O O . TYR A 1 91 ? 3.252 12.672 13.922 1 88.56 91 TYR A O 1
ATOM 682 N N . THR A 1 92 ? 1.733 12.484 12.328 1 87.44 92 THR A N 1
ATOM 683 C CA . THR A 1 92 ? 1.971 11.07 12.078 1 87.44 92 THR A CA 1
ATOM 684 C C . THR A 1 92 ? 2.201 10.812 10.586 1 87.44 92 THR A C 1
ATOM 686 O O . THR A 1 92 ? 1.556 11.43 9.742 1 87.44 92 THR A O 1
ATOM 689 N N . LEU A 1 93 ? 3.15 10.008 10.305 1 90.81 93 LEU A N 1
ATOM 690 C CA . LEU A 1 93 ? 3.445 9.5 8.969 1 90.81 93 LEU A CA 1
ATOM 691 C C . LEU A 1 93 ? 3.535 7.98 8.969 1 90.81 93 LEU A C 1
ATOM 693 O O . LEU A 1 93 ? 4.492 7.41 9.5 1 90.81 93 LEU A O 1
ATOM 697 N N . HIS A 1 94 ? 2.514 7.363 8.398 1 89.81 94 HIS A N 1
ATOM 698 C CA . HIS A 1 94 ? 2.463 5.91 8.289 1 89.81 94 HIS A CA 1
ATOM 699 C C . HIS A 1 94 ? 2.521 5.465 6.832 1 89.81 94 HIS A C 1
ATOM 701 O O . HIS A 1 94 ? 1.892 6.074 5.965 1 89.81 94 HIS A O 1
ATOM 707 N N . VAL A 1 95 ? 3.258 4.355 6.652 1 92.38 95 VAL A N 1
ATOM 708 C CA . VAL A 1 95 ? 3.371 3.805 5.305 1 92.38 95 VAL A CA 1
ATOM 709 C C . VAL A 1 95 ? 3.164 2.293 5.344 1 92.38 95 VAL A C 1
ATOM 711 O O . VAL A 1 95 ? 3.461 1.645 6.348 1 92.38 95 VAL A O 1
ATOM 714 N N . ALA A 1 96 ? 2.701 1.729 4.297 1 93.56 96 ALA A N 1
ATOM 715 C CA . ALA A 1 96 ? 2.539 0.29 4.102 1 93.56 96 ALA A CA 1
ATOM 716 C C . ALA A 1 96 ? 2.643 -0.08 2.625 1 93.56 96 ALA A C 1
ATOM 718 O O . ALA A 1 96 ? 2.086 0.608 1.767 1 93.56 96 ALA A O 1
ATOM 719 N N . GLY A 1 97 ? 3.318 -1.192 2.459 1 94.56 97 GLY A N 1
ATOM 720 C CA . GLY A 1 97 ? 3.477 -1.613 1.075 1 94.56 97 GLY A CA 1
ATOM 721 C C . GLY A 1 97 ? 4.113 -2.982 0.938 1 94.56 97 GLY A C 1
ATOM 722 O O . GLY A 1 97 ? 4.117 -3.771 1.886 1 94.56 97 GLY A O 1
ATOM 723 N N . VAL A 1 98 ? 4.535 -3.244 -0.31 1 91.56 98 VAL A N 1
ATOM 724 C CA . VAL A 1 98 ? 5.129 -4.539 -0.628 1 91.56 98 VAL A CA 1
ATOM 725 C C . VAL A 1 98 ? 6.484 -4.34 -1.296 1 91.56 98 VAL A C 1
ATOM 727 O O . VAL A 1 98 ? 6.625 -3.512 -2.201 1 91.56 98 VAL A O 1
ATOM 730 N N . LEU A 1 99 ? 7.391 -5.066 -0.791 1 89.25 99 LEU A N 1
ATOM 731 C CA . LEU A 1 99 ? 8.719 -5.168 -1.378 1 89.25 99 LEU A CA 1
ATOM 732 C C . LEU A 1 99 ? 8.836 -6.406 -2.262 1 89.25 99 LEU A C 1
ATOM 734 O O . LEU A 1 99 ? 8.602 -7.527 -1.801 1 89.25 99 LEU A O 1
ATOM 738 N N . GLU A 1 100 ? 9.188 -6.133 -3.557 1 84.19 100 GLU A N 1
ATOM 739 C CA . GLU A 1 100 ? 9.289 -7.227 -4.516 1 84.19 100 GLU A CA 1
ATOM 740 C C . GLU A 1 100 ? 10.703 -7.344 -5.078 1 84.19 100 GLU A C 1
ATOM 742 O O . GLU A 1 100 ? 11.367 -6.332 -5.309 1 84.19 100 GLU A O 1
ATOM 747 N N . HIS A 1 101 ? 11.023 -8.57 -5.301 1 78.06 101 HIS A N 1
ATOM 748 C CA . HIS A 1 101 ? 12.266 -8.828 -6.031 1 78.06 101 HIS A CA 1
ATOM 749 C C . HIS A 1 101 ? 12.016 -8.859 -7.535 1 78.06 101 HIS A C 1
ATOM 751 O O . HIS A 1 101 ? 11.062 -9.484 -8 1 78.06 101 HIS A O 1
ATOM 757 N N . ALA A 1 102 ? 12.617 -8.109 -8.414 1 65.62 102 ALA A N 1
ATOM 758 C CA . ALA A 1 102 ? 12.383 -7.973 -9.852 1 65.62 102 ALA A CA 1
ATOM 759 C C . ALA A 1 102 ? 12.656 -9.289 -10.578 1 65.62 102 ALA A C 1
ATOM 761 O O . ALA A 1 102 ? 12.016 -9.594 -11.586 1 65.62 102 ALA A O 1
ATOM 762 N N . GLY A 1 103 ? 13.508 -10.109 -10.18 1 58.97 103 GLY A N 1
ATOM 763 C CA . GLY A 1 103 ? 13.938 -11.273 -10.93 1 58.97 103 GLY A CA 1
ATOM 764 C C . GLY A 1 103 ? 13.516 -12.586 -10.297 1 58.97 103 GLY A C 1
ATOM 765 O O . GLY A 1 103 ? 13.727 -13.656 -10.875 1 58.97 103 GLY A O 1
ATOM 766 N N . ALA A 1 104 ? 13.039 -12.594 -9.281 1 56.16 104 ALA A N 1
ATOM 767 C CA . ALA A 1 104 ? 12.703 -13.859 -8.625 1 56.16 104 ALA A CA 1
ATOM 768 C C . ALA A 1 104 ? 11.367 -13.766 -7.898 1 56.16 104 ALA A C 1
ATOM 770 O O . ALA A 1 104 ? 11.328 -13.641 -6.672 1 56.16 104 ALA A O 1
ATOM 771 N N . PRO A 1 105 ? 10.32 -13.617 -8.805 1 53 105 PRO A N 1
ATOM 772 C CA . PRO A 1 105 ? 9.008 -13.438 -8.172 1 53 105 PRO A CA 1
ATOM 773 C C . PRO A 1 105 ? 8.75 -14.445 -7.055 1 53 105 PRO A C 1
ATOM 775 O O . PRO A 1 105 ? 7.984 -14.164 -6.129 1 53 105 PRO A O 1
ATOM 778 N N . ASP A 1 106 ? 9.398 -15.633 -7.41 1 51.5 106 ASP A N 1
ATOM 779 C CA . ASP A 1 106 ? 9.211 -16.625 -6.355 1 51.5 106 ASP A CA 1
ATOM 780 C C . ASP A 1 106 ? 9.758 -16.109 -5.023 1 51.5 106 ASP A C 1
ATOM 782 O O . ASP A 1 106 ? 9.562 -16.734 -3.98 1 51.5 106 ASP A O 1
ATOM 786 N N . LEU A 1 107 ? 10.492 -15.125 -5.34 1 54.91 107 LEU A N 1
ATOM 787 C CA . LEU A 1 107 ? 11.031 -14.586 -4.098 1 54.91 107 LEU A CA 1
ATOM 788 C C . LEU A 1 107 ? 9.984 -13.766 -3.355 1 54.91 107 LEU A C 1
ATOM 790 O O . LEU A 1 107 ? 9.062 -13.227 -3.973 1 54.91 107 LEU A O 1
ATOM 794 N N . ASP A 1 108 ? 10.078 -13.805 -2.102 1 58.25 108 ASP A N 1
ATOM 795 C CA . ASP A 1 108 ? 9.227 -13.438 -0.976 1 58.25 108 ASP A CA 1
ATOM 796 C C . ASP A 1 108 ? 8.875 -11.953 -1.015 1 58.25 108 ASP A C 1
ATOM 798 O O . ASP A 1 108 ? 9.758 -11.094 -1.019 1 58.25 108 ASP A O 1
ATOM 802 N N . ALA A 1 109 ? 7.859 -11.734 -1.851 1 69.88 109 ALA A N 1
ATOM 803 C CA . ALA A 1 109 ? 7.289 -10.422 -1.557 1 69.88 109 ALA A CA 1
ATOM 804 C C . ALA A 1 109 ? 7.008 -10.266 -0.065 1 69.88 109 ALA A C 1
ATOM 806 O O . ALA A 1 109 ? 6.504 -11.195 0.576 1 69.88 109 ALA A O 1
ATOM 807 N N . ARG A 1 110 ? 7.566 -9.141 0.39 1 80.38 110 ARG A N 1
ATOM 808 C CA . ARG A 1 110 ? 7.379 -8.883 1.814 1 80.38 110 ARG A CA 1
ATOM 809 C C . ARG A 1 110 ? 6.539 -7.629 2.041 1 80.38 110 ARG A C 1
ATOM 811 O O . ARG A 1 110 ? 6.688 -6.637 1.322 1 80.38 110 ARG A O 1
ATOM 818 N N . VAL A 1 111 ? 5.754 -7.84 2.998 1 86.44 111 VAL A N 1
ATOM 819 C CA . VAL A 1 111 ? 5.012 -6.664 3.443 1 86.44 111 VAL A CA 1
ATOM 820 C C . VAL A 1 111 ? 5.918 -5.77 4.285 1 86.44 111 VAL A C 1
ATOM 822 O O . VAL A 1 111 ? 6.672 -6.258 5.129 1 86.44 111 VAL A O 1
ATOM 825 N N . VAL A 1 112 ? 5.836 -4.559 3.945 1 88.31 112 VAL A N 1
ATOM 826 C CA . VAL A 1 112 ? 6.59 -3.547 4.676 1 88.31 112 VAL A CA 1
ATOM 827 C C . VAL A 1 112 ? 5.629 -2.564 5.34 1 88.31 112 VAL A C 1
ATOM 829 O O . VAL A 1 112 ? 4.672 -2.104 4.711 1 88.31 112 VAL A O 1
ATOM 832 N N . VAL A 1 113 ? 5.891 -2.34 6.617 1 88.5 113 VAL A N 1
ATOM 833 C CA . VAL A 1 113 ? 5.141 -1.312 7.328 1 88.5 113 VAL A CA 1
ATOM 834 C C . VAL A 1 113 ? 6.102 -0.427 8.125 1 88.5 113 VAL A C 1
ATOM 836 O O . VAL A 1 113 ? 7.195 -0.863 8.492 1 88.5 113 VAL A O 1
ATOM 839 N N . GLY A 1 114 ? 5.605 0.825 8.297 1 85.75 114 GLY A N 1
ATOM 840 C CA . GLY A 1 114 ? 6.492 1.655 9.094 1 85.75 114 GLY A CA 1
ATOM 841 C C . GLY A 1 114 ? 5.926 3.033 9.383 1 85.75 114 GLY A C 1
ATOM 842 O O . GLY A 1 114 ? 4.805 3.346 8.977 1 85.75 114 GLY A O 1
ATOM 843 N N . THR A 1 115 ? 6.699 3.762 10.195 1 87.31 115 THR A N 1
ATOM 844 C CA . THR A 1 115 ? 6.457 5.164 10.516 1 87.31 115 THR A CA 1
ATOM 845 C C . THR A 1 115 ? 7.629 6.035 10.07 1 87.31 115 THR A C 1
ATOM 847 O O . THR A 1 115 ? 8.75 5.539 9.906 1 87.31 115 THR A O 1
ATOM 850 N N . GLY A 1 116 ? 7.223 7.301 9.844 1 87.88 116 GLY A N 1
ATOM 851 C CA . GLY A 1 116 ? 8.258 8.188 9.336 1 87.88 116 GLY A CA 1
ATOM 852 C C . GLY A 1 116 ? 8.273 9.539 10.023 1 87.88 116 GLY A C 1
ATOM 853 O O . GLY A 1 116 ? 7.316 9.906 10.703 1 87.88 116 GLY A O 1
ATOM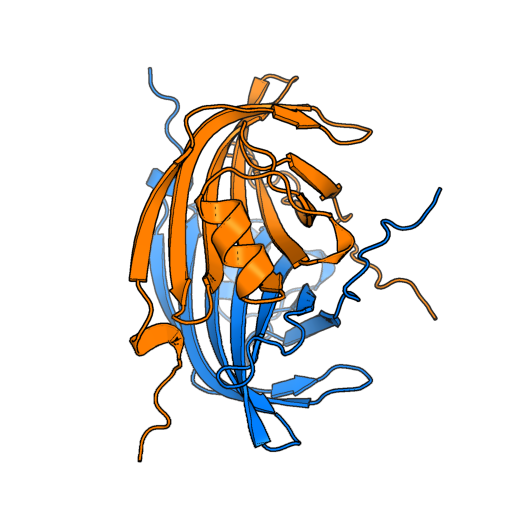 854 N N . THR A 1 117 ? 9.438 10.148 9.906 1 89.38 117 THR A N 1
ATOM 855 C CA . THR A 1 117 ? 9.625 11.57 10.195 1 89.38 117 THR A CA 1
ATOM 856 C C . THR A 1 117 ? 10.133 12.312 8.961 1 89.38 117 THR A C 1
ATOM 858 O O . THR A 1 117 ? 10.562 11.688 7.992 1 89.38 117 THR A O 1
ATOM 861 N N . ARG A 1 118 ? 9.938 13.602 8.969 1 89.62 118 ARG A N 1
ATOM 862 C CA . ARG A 1 118 ? 10.328 14.383 7.801 1 89.62 118 ARG A CA 1
ATOM 863 C C . ARG A 1 118 ? 11.242 15.539 8.195 1 89.62 118 ARG A C 1
ATOM 865 O O . ARG A 1 118 ? 10.812 16.688 8.203 1 89.62 118 ARG A O 1
ATOM 872 N N . PRO A 1 119 ? 12.484 15.242 8.453 1 88.25 119 PRO A N 1
ATOM 873 C CA . PRO A 1 119 ? 13.453 16.328 8.617 1 88.25 119 PRO A CA 1
ATOM 874 C C . PRO A 1 119 ? 13.727 17.062 7.312 1 88.25 119 PRO A C 1
ATOM 876 O O . PRO A 1 119 ? 13.273 16.641 6.246 1 88.25 119 PRO A O 1
ATOM 879 N N . PRO A 1 120 ? 14.438 18.25 7.395 1 82.75 120 PRO A N 1
ATOM 880 C CA . PRO A 1 120 ? 14.711 19.047 6.191 1 82.75 120 PRO A CA 1
ATOM 881 C C . PRO A 1 120 ? 15.445 18.25 5.117 1 82.75 120 PRO A C 1
ATOM 883 O O . PRO A 1 120 ? 15.297 18.531 3.926 1 82.75 120 PRO A O 1
ATOM 886 N N . GLY A 1 121 ? 16.234 17.281 5.398 1 81.19 121 GLY A N 1
ATOM 887 C CA . GLY A 1 121 ? 16.984 16.484 4.445 1 81.19 121 GLY A CA 1
ATOM 888 C C . GLY A 1 121 ? 16.141 15.445 3.727 1 81.19 121 GLY A C 1
ATOM 889 O O . GLY A 1 121 ? 16.609 14.789 2.799 1 81.19 121 GLY A O 1
ATOM 890 N N . GLY A 1 122 ? 14.875 15.289 4.148 1 85.31 122 GLY A N 1
ATOM 891 C CA . GLY A 1 122 ? 13.977 14.32 3.549 1 85.31 122 GLY A CA 1
ATOM 892 C C . GLY A 1 122 ? 13.406 13.336 4.555 1 85.31 122 GLY A C 1
ATOM 893 O O . GLY A 1 122 ? 13.805 13.328 5.719 1 85.31 122 GLY A O 1
ATOM 894 N N . PRO A 1 123 ? 12.5 12.508 4.039 1 88.62 123 PRO A N 1
ATOM 895 C CA . PRO A 1 123 ? 11.852 11.602 4.992 1 88.62 123 PRO A CA 1
ATOM 896 C C . PRO A 1 123 ? 12.797 10.516 5.508 1 88.62 123 PRO A C 1
ATOM 898 O O . PRO A 1 123 ? 13.656 10.039 4.762 1 88.62 123 PRO A O 1
ATOM 901 N N . VAL A 1 124 ? 12.641 10.148 6.75 1 87.81 124 VAL A N 1
ATOM 902 C CA . VAL A 1 124 ? 13.297 9.023 7.414 1 87.81 124 VAL A CA 1
ATOM 903 C C . VAL A 1 124 ? 12.242 8.055 7.945 1 87.81 124 VAL A C 1
ATOM 905 O O . VAL A 1 124 ? 11.328 8.453 8.672 1 87.81 124 VAL A O 1
ATOM 908 N N . TYR A 1 125 ? 12.438 6.75 7.594 1 86.94 125 TYR A N 1
ATOM 909 C CA . TYR A 1 125 ? 11.43 5.77 7.992 1 86.94 125 TYR A CA 1
ATOM 910 C C . TYR A 1 125 ? 12.031 4.711 8.906 1 86.94 125 TYR A C 1
ATOM 912 O O . TYR A 1 125 ? 13.188 4.305 8.719 1 86.94 125 TYR A O 1
ATOM 920 N N . ASP A 1 126 ? 11.258 4.312 9.859 1 83.38 126 ASP A N 1
ATOM 921 C CA . ASP A 1 126 ? 11.453 3.055 10.57 1 83.38 126 ASP A CA 1
ATOM 922 C C . ASP A 1 126 ? 10.57 1.952 10 1 83.38 126 ASP A C 1
ATOM 924 O O . ASP A 1 126 ? 9.367 1.896 10.281 1 83.38 126 ASP A O 1
ATOM 928 N N . LEU A 1 127 ? 11.188 1.048 9.18 1 84.25 127 LEU A N 1
ATOM 929 C CA . LEU A 1 127 ? 10.414 0.057 8.445 1 84.25 127 LEU A CA 1
ATOM 930 C C . LEU A 1 127 ? 10.547 -1.322 9.086 1 84.25 127 LEU A C 1
ATOM 932 O O . LEU A 1 127 ? 11.609 -1.666 9.609 1 84.25 127 LEU A O 1
ATOM 936 N N . HIS A 1 128 ? 9.477 -2.045 8.945 1 83 128 HIS A N 1
ATOM 937 C CA . HIS A 1 128 ? 9.422 -3.434 9.391 1 83 128 HIS A CA 1
ATOM 938 C C . HIS A 1 128 ? 8.914 -4.348 8.289 1 83 128 HIS A C 1
ATOM 940 O O . HIS A 1 128 ? 7.91 -4.047 7.641 1 83 128 HIS A O 1
ATOM 946 N N . LEU A 1 129 ? 9.703 -5.379 8.125 1 80.38 129 LEU A N 1
ATOM 947 C CA . LEU A 1 129 ? 9.266 -6.41 7.191 1 80.38 129 LEU A CA 1
ATOM 948 C C . LEU A 1 129 ? 8.406 -7.457 7.895 1 80.38 129 LEU A C 1
ATOM 950 O O . LEU A 1 129 ? 8.766 -7.93 8.977 1 80.38 129 LEU A O 1
ATOM 954 N N . LEU A 1 130 ? 7.227 -7.605 7.363 1 74.62 130 LEU A N 1
ATOM 955 C CA . LEU A 1 130 ? 6.379 -8.648 7.934 1 74.62 130 LEU A CA 1
ATOM 956 C C . LEU A 1 130 ? 6.609 -9.977 7.23 1 74.62 130 LEU A C 1
ATOM 958 O O . LEU A 1 130 ? 6.855 -10.016 6.023 1 74.62 130 LEU A O 1
ATOM 962 N N . ASP A 1 131 ? 6.672 -11 8.164 1 63 131 ASP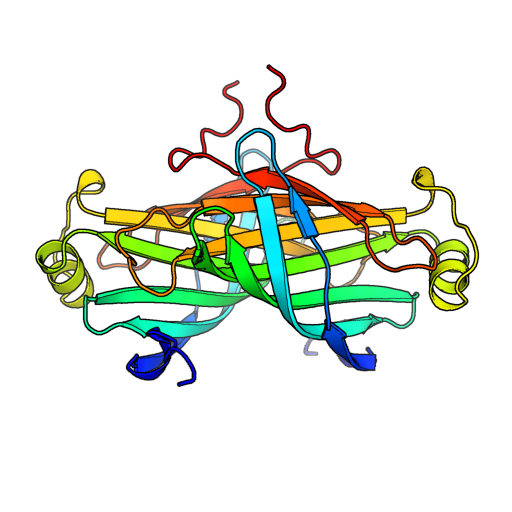 A N 1
ATOM 963 C CA . ASP A 1 131 ? 6.859 -12.336 7.605 1 63 131 ASP A CA 1
ATOM 964 C C . ASP A 1 131 ? 5.613 -12.797 6.852 1 63 131 ASP A C 1
ATOM 966 O O . ASP A 1 131 ? 4.539 -12.203 7 1 63 131 ASP A O 1
ATOM 970 N N . ARG A 1 132 ? 5.832 -13.594 5.93 1 57.56 132 ARG A N 1
ATOM 971 C CA . ARG A 1 132 ? 4.793 -14.148 5.07 1 57.56 132 ARG A CA 1
ATOM 972 C C . ARG A 1 132 ? 3.527 -14.461 5.863 1 57.56 132 ARG A C 1
ATOM 974 O O . ARG A 1 132 ? 2.424 -14.453 5.312 1 57.56 132 ARG A O 1
ATOM 981 N N . HIS A 1 133 ? 3.777 -14.844 7.137 1 52.47 133 HIS A N 1
ATOM 982 C CA . HIS A 1 133 ? 2.611 -15.203 7.938 1 52.47 133 HIS A CA 1
ATOM 983 C C . HIS A 1 133 ? 2.195 -14.047 8.844 1 52.47 133 HIS A C 1
ATOM 985 O O . HIS A 1 133 ? 2.906 -13.711 9.797 1 52.47 133 HIS A O 1
ATOM 991 N N . VAL A 1 134 ? 1.929 -13.016 8.148 1 46.88 134 VAL A N 1
ATOM 992 C CA . VAL A 1 134 ? 1.465 -11.922 8.992 1 46.88 134 VAL A CA 1
ATOM 993 C C . VAL A 1 134 ? 0.478 -12.453 10.031 1 46.88 134 VAL A C 1
ATOM 995 O O . VAL A 1 134 ? -0.572 -13 9.672 1 46.88 134 VAL A O 1
ATOM 998 N N . ARG A 1 135 ? 0.985 -13.078 11.156 1 42.78 135 ARG A N 1
ATOM 999 C CA . ARG A 1 135 ? 0.042 -13.352 12.234 1 42.78 135 ARG A CA 1
ATOM 1000 C C . ARG A 1 135 ? -0.297 -12.078 13 1 42.78 135 ARG A C 1
ATOM 1002 O O . ARG A 1 135 ? 0.6 -11.359 13.445 1 42.78 135 ARG A O 1
ATOM 1009 N N . PRO A 1 136 ? -1.548 -11.562 12.703 1 35 136 PRO A N 1
ATOM 1010 C CA . PRO A 1 136 ? -1.867 -10.5 13.664 1 35 136 PRO A CA 1
ATOM 1011 C C . PRO A 1 136 ? -1.386 -10.812 15.078 1 35 136 PRO A C 1
ATOM 1013 O O . PRO A 1 136 ? -1.243 -11.984 15.438 1 35 136 PRO A O 1
ATOM 1016 N N . ALA A 1 137 ? -0.715 -9.867 15.695 1 35.5 137 ALA A N 1
ATOM 1017 C CA . ALA A 1 137 ? -0.446 -10.125 17.109 1 35.5 137 ALA A CA 1
ATOM 1018 C C . ALA A 1 137 ? -1.585 -10.914 17.75 1 35.5 137 ALA A C 1
ATOM 1020 O O . ALA A 1 137 ? -2.76 -10.609 17.531 1 35.5 137 ALA A O 1
ATOM 1021 N N . GLY A 1 138 ? -1.45 -12.312 17.875 1 27.16 138 GLY A N 1
ATOM 1022 C CA . GLY A 1 138 ? -2.365 -13.141 18.656 1 27.16 138 GLY A CA 1
ATOM 1023 C C . GLY A 1 138 ? -2.908 -12.438 19.891 1 27.16 138 GLY A C 1
ATOM 1024 O O . GLY A 1 138 ? -2.174 -11.719 20.578 1 27.16 138 GLY A O 1
ATOM 1025 N N . ARG A 1 139 ? -4.328 -12.305 20 1 23.02 139 ARG A N 1
ATOM 1026 C CA . ARG A 1 139 ? -4.758 -12.297 21.406 1 23.02 139 ARG A CA 1
ATOM 1027 C C . ARG A 1 139 ? -4.137 -13.461 22.172 1 23.02 139 ARG A C 1
ATOM 1029 O O . ARG A 1 139 ? -3.965 -14.555 21.609 1 23.02 139 ARG A O 1
ATOM 1036 N N . MET B 1 1 ? 23.484 -2.064 -19.453 1 39.03 1 MET B N 1
ATOM 1037 C CA . MET B 1 1 ? 22.172 -2.406 -19.969 1 39.03 1 MET B CA 1
ATOM 1038 C C . MET B 1 1 ? 21.109 -2.293 -18.891 1 39.03 1 MET B C 1
ATOM 1040 O O . MET B 1 1 ? 21.375 -2.553 -17.719 1 39.03 1 MET B O 1
ATOM 1044 N N . ALA B 1 2 ? 20.188 -1.501 -19.141 1 50.97 2 ALA B N 1
ATOM 1045 C CA . ALA B 1 2 ? 19.172 -1.287 -18.109 1 50.97 2 ALA B CA 1
ATOM 1046 C C . ALA B 1 2 ? 18.469 -2.592 -17.766 1 50.97 2 ALA B C 1
ATOM 1048 O O . ALA B 1 2 ? 18.203 -3.42 -18.641 1 50.97 2 ALA B O 1
ATOM 1049 N N . GLU B 1 3 ? 18.766 -3.186 -16.625 1 54.97 3 GLU B N 1
ATOM 1050 C CA . GLU B 1 3 ? 18.062 -4.395 -16.219 1 54.97 3 GLU B CA 1
ATOM 1051 C C . GLU B 1 3 ? 16.547 -4.242 -16.406 1 54.97 3 GLU B C 1
ATOM 1053 O O . GLU B 1 3 ? 15.984 -3.188 -16.109 1 54.97 3 GLU B O 1
ATOM 1058 N N . ARG B 1 4 ? 16.047 -5.016 -17.328 1 55.62 4 ARG B N 1
ATOM 1059 C CA . ARG B 1 4 ? 14.617 -4.977 -17.641 1 55.62 4 ARG B CA 1
ATOM 1060 C C . ARG B 1 4 ? 13.789 -5.445 -16.453 1 55.62 4 ARG B C 1
ATOM 1062 O O . ARG B 1 4 ? 14.055 -6.5 -15.883 1 55.62 4 ARG B O 1
ATOM 1069 N N . HIS B 1 5 ? 12.984 -4.562 -15.961 1 62.56 5 HIS B N 1
ATOM 1070 C CA . HIS B 1 5 ? 12.07 -4.926 -14.883 1 62.56 5 HIS B CA 1
ATOM 1071 C C . HIS B 1 5 ? 11.047 -5.945 -15.352 1 62.56 5 HIS B C 1
ATOM 1073 O O . HIS B 1 5 ? 10.477 -5.809 -16.438 1 62.56 5 HIS B O 1
ATOM 1079 N N . PRO B 1 6 ? 10.938 -7.105 -14.703 1 59.44 6 PRO B N 1
ATOM 1080 C CA . PRO B 1 6 ? 9.992 -8.141 -15.133 1 59.44 6 PRO B CA 1
ATOM 1081 C C . PRO B 1 6 ? 8.609 -7.59 -15.453 1 59.44 6 PRO B C 1
ATOM 1083 O O . PRO B 1 6 ? 7.852 -8.211 -16.203 1 59.44 6 PRO B O 1
ATOM 1086 N N . ASP B 1 7 ? 8.281 -6.488 -14.898 1 68.12 7 ASP B N 1
ATOM 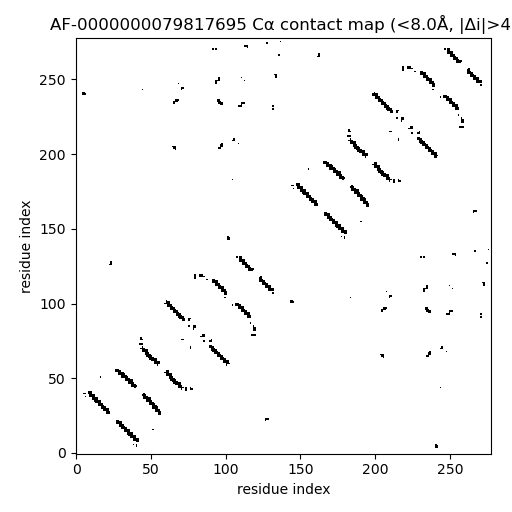1087 C CA . ASP B 1 7 ? 6.961 -5.922 -15.156 1 68.12 7 ASP B CA 1
ATOM 1088 C C . ASP B 1 7 ? 6.793 -5.566 -16.641 1 68.12 7 ASP B C 1
ATOM 1090 O O . ASP B 1 7 ? 5.672 -5.41 -17.109 1 68.12 7 ASP B O 1
ATOM 1094 N N . ARG B 1 8 ? 7.926 -5.473 -17.188 1 65.38 8 ARG B N 1
ATOM 1095 C CA . ARG B 1 8 ? 7.848 -5.047 -18.578 1 65.38 8 ARG B CA 1
ATOM 1096 C C . ARG B 1 8 ? 7.113 -6.078 -19.438 1 65.38 8 ARG B C 1
ATOM 1098 O O . ARG B 1 8 ? 6.375 -5.719 -20.344 1 65.38 8 ARG B O 1
ATOM 1105 N N . ASP B 1 9 ? 7.223 -7.273 -19.078 1 72.75 9 ASP B N 1
ATOM 1106 C CA . ASP B 1 9 ? 6.609 -8.312 -19.891 1 72.75 9 ASP B CA 1
ATOM 1107 C C . ASP B 1 9 ? 5.27 -8.75 -19.312 1 72.75 9 ASP B C 1
ATOM 1109 O O . ASP B 1 9 ? 4.676 -9.727 -19.766 1 72.75 9 ASP B O 1
ATOM 1113 N N . GLY B 1 10 ?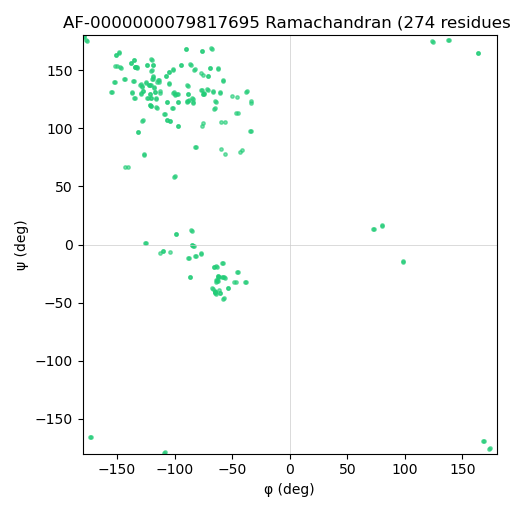 4.836 -8.07 -18.391 1 86.81 10 GLY B N 1
ATOM 1114 C CA . GLY B 1 10 ? 3.592 -8.453 -17.734 1 86.81 10 GLY B CA 1
ATOM 1115 C C . GLY B 1 10 ? 2.361 -7.895 -18.422 1 86.81 10 GLY B C 1
ATOM 1116 O O . GLY B 1 10 ? 2.467 -6.996 -19.266 1 86.81 10 GLY B O 1
ATOM 1117 N N . GLU B 1 11 ? 1.21 -8.547 -18.25 1 93.12 11 GLU B N 1
ATOM 1118 C CA . GLU B 1 11 ? -0.096 -8.086 -18.719 1 93.12 11 GLU B CA 1
ATOM 1119 C C . GLU B 1 11 ? -0.733 -7.133 -17.703 1 93.12 11 GLU B C 1
ATOM 1121 O O . GLU B 1 11 ? -0.892 -7.477 -16.531 1 93.12 11 GLU B O 1
ATOM 1126 N N . ARG B 1 12 ? -1.096 -5.957 -18.219 1 94.38 12 ARG B N 1
ATOM 1127 C CA . ARG B 1 12 ? -1.815 -5.016 -17.375 1 94.38 12 ARG B CA 1
ATOM 1128 C C . ARG B 1 12 ? -3.32 -5.258 -17.438 1 94.38 12 ARG B C 1
ATOM 1130 O O . ARG B 1 12 ? -3.883 -5.387 -18.531 1 94.38 12 ARG B O 1
ATOM 1137 N N . LEU B 1 13 ? -3.859 -5.352 -16.219 1 95.31 13 LEU B N 1
ATOM 1138 C CA . LEU B 1 13 ? -5.293 -5.609 -16.125 1 95.31 13 LEU B CA 1
ATOM 1139 C C . LEU B 1 13 ? -5.988 -4.492 -15.344 1 95.31 13 LEU B C 1
ATOM 1141 O O . LEU B 1 13 ? -5.445 -3.977 -14.367 1 95.31 13 LEU B O 1
ATOM 1145 N N . LEU B 1 14 ? -7.094 -4.09 -15.844 1 96.69 14 LEU B N 1
ATOM 1146 C CA . LEU B 1 14 ? -8.023 -3.27 -15.07 1 96.69 14 LEU B CA 1
ATOM 1147 C C . LEU B 1 14 ? -9.211 -4.098 -14.586 1 96.69 14 LEU B C 1
ATOM 1149 O O . LEU B 1 14 ? -10.086 -4.461 -15.375 1 96.69 14 LEU B O 1
ATOM 1153 N N . VAL B 1 15 ? -9.266 -4.414 -13.328 1 95.5 15 VAL B N 1
ATOM 1154 C CA . VAL B 1 15 ? -10.281 -5.293 -12.758 1 95.5 15 VAL B CA 1
ATOM 1155 C C . VAL B 1 15 ? -11.25 -4.48 -11.898 1 95.5 15 VAL B C 1
ATOM 1157 O O . VAL B 1 15 ? -10.898 -4.055 -10.797 1 95.5 15 VAL B O 1
ATOM 1160 N N . PRO B 1 16 ? -12.461 -4.371 -12.344 1 96.44 16 PRO B N 1
ATOM 1161 C CA . PRO B 1 16 ? -13.438 -3.666 -11.508 1 96.44 16 PRO B CA 1
ATOM 1162 C C . PRO B 1 16 ? -13.836 -4.461 -10.266 1 96.44 16 PRO B C 1
ATOM 1164 O O . PRO B 1 16 ? -13.961 -5.688 -10.328 1 96.44 16 PRO B O 1
ATOM 1167 N N . VAL B 1 17 ? -13.836 -3.768 -9.133 1 95.19 17 VAL B N 1
ATOM 1168 C CA . VAL B 1 17 ? -14.406 -4.324 -7.91 1 95.19 17 VAL B CA 1
ATOM 1169 C C . VAL B 1 17 ? -15.797 -3.727 -7.672 1 95.19 17 VAL B C 1
ATOM 1171 O O . VAL B 1 17 ? -15.922 -2.533 -7.383 1 95.19 17 VAL B O 1
ATOM 1174 N N . THR B 1 18 ? -16.812 -4.531 -7.676 1 94 18 THR B N 1
ATOM 1175 C CA . THR B 1 18 ? -18.172 -3.99 -7.711 1 94 18 THR B CA 1
ATOM 1176 C C . THR B 1 18 ? -18.875 -4.227 -6.383 1 94 18 THR B C 1
ATOM 1178 O O . THR B 1 18 ? -20.031 -3.805 -6.203 1 94 18 THR B O 1
ATOM 1181 N N . GLY B 1 19 ? -18.328 -4.898 -5.484 1 91.69 19 GLY B N 1
ATOM 1182 C CA . GLY B 1 19 ? -18.906 -5.148 -4.18 1 91.69 19 GLY B CA 1
ATOM 1183 C C . GLY B 1 19 ? -18.016 -5.965 -3.266 1 91.69 19 GLY B C 1
ATOM 1184 O O . GLY B 1 19 ? -16.875 -6.289 -3.627 1 91.69 19 GLY B O 1
ATOM 1185 N N . GLY B 1 20 ? -18.578 -6.164 -2.051 1 91.69 20 GLY B N 1
ATOM 1186 C CA . GLY B 1 20 ? -17.875 -6.922 -1.025 1 91.69 20 GLY B CA 1
ATOM 1187 C C . GLY B 1 20 ? -17.984 -6.301 0.354 1 91.69 20 GLY B C 1
ATOM 1188 O O . GLY B 1 20 ? -18.688 -5.301 0.537 1 91.69 20 GLY B O 1
ATOM 1189 N N . GLU B 1 21 ? -17.375 -7.117 1.241 1 89.56 21 GLU B N 1
ATOM 1190 C CA . GLU B 1 21 ? -17.391 -6.66 2.629 1 89.56 21 GLU B CA 1
ATOM 1191 C C . GLU B 1 21 ? -16.031 -6.832 3.281 1 89.56 21 GLU B C 1
ATOM 1193 O O . GLU B 1 21 ? -15.242 -7.695 2.883 1 89.56 21 GLU B O 1
ATOM 1198 N N . LEU B 1 22 ? -15.703 -5.855 4.07 1 83.06 22 LEU B N 1
ATOM 1199 C CA . LEU B 1 22 ? -14.539 -5.945 4.953 1 83.06 22 LEU B CA 1
ATOM 1200 C C . LEU B 1 22 ? -14.977 -5.977 6.414 1 83.06 22 LEU B C 1
ATOM 1202 O O . LEU B 1 22 ? -15.883 -5.246 6.816 1 83.06 22 LEU B O 1
ATOM 1206 N N . SER B 1 23 ? -14.375 -6.957 7.102 1 76.44 23 SER B N 1
ATOM 1207 C CA . SER B 1 23 ? -14.664 -7.012 8.531 1 76.44 23 SER B CA 1
ATOM 1208 C C . SER B 1 23 ? -13.398 -7.223 9.352 1 76.44 23 SER B C 1
ATOM 1210 O O . SER B 1 23 ? -12.484 -7.938 8.922 1 76.44 23 SER B O 1
ATOM 1212 N N . THR B 1 24 ? -13.172 -6.391 10.273 1 69.88 24 THR B N 1
ATOM 1213 C CA . THR B 1 24 ? -12.203 -6.652 11.328 1 69.88 24 THR B CA 1
ATOM 1214 C C . THR B 1 24 ? -12.906 -6.898 12.656 1 69.88 24 THR B C 1
ATOM 1216 O O . THR B 1 24 ? -14.141 -6.977 12.711 1 69.88 24 THR B O 1
ATOM 1219 N N . ALA B 1 25 ? -12.148 -7.152 13.781 1 70.06 25 ALA B N 1
ATOM 1220 C CA . ALA B 1 25 ? -12.727 -7.3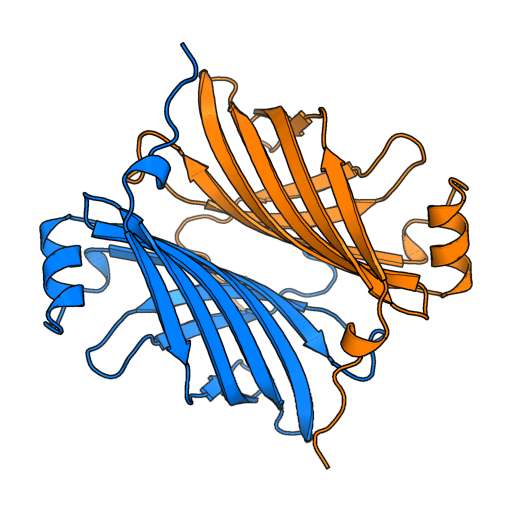59 15.109 1 70.06 25 ALA B CA 1
ATOM 1221 C C . ALA B 1 25 ? -13.555 -6.148 15.539 1 70.06 25 ALA B C 1
ATOM 1223 O O . ALA B 1 25 ? -14.516 -6.285 16.297 1 70.06 25 ALA B O 1
ATOM 1224 N N . SER B 1 26 ? -13.258 -5.004 15.086 1 69.5 26 SER B N 1
ATOM 1225 C CA . SER B 1 26 ? -13.867 -3.801 15.648 1 69.5 26 SER B CA 1
ATOM 1226 C C . SER B 1 26 ? -14.547 -2.969 14.562 1 69.5 26 SER B C 1
ATOM 1228 O O . SER B 1 26 ? -15.07 -1.888 14.836 1 69.5 26 SER B O 1
ATOM 1230 N N . TRP B 1 27 ? -14.5 -3.484 13.328 1 72.94 27 TRP B N 1
ATOM 1231 C CA . TRP B 1 27 ? -14.938 -2.586 12.266 1 72.94 27 TRP B CA 1
ATOM 1232 C C . TRP B 1 27 ? -15.438 -3.373 11.055 1 72.94 27 TRP B C 1
ATOM 1234 O O . TRP B 1 27 ? -14.898 -4.434 10.734 1 72.94 27 TRP B O 1
ATOM 1244 N N . ARG B 1 28 ? -16.641 -2.977 10.547 1 84.19 28 ARG B N 1
ATOM 1245 C CA . ARG B 1 28 ? -17.172 -3.537 9.305 1 84.19 28 ARG B CA 1
ATOM 1246 C C . ARG B 1 28 ? -17.375 -2.449 8.25 1 84.19 28 ARG B C 1
ATOM 1248 O O . ARG B 1 28 ? -17.609 -1.289 8.594 1 84.19 28 ARG B O 1
ATOM 1255 N N . ALA B 1 29 ? -17.25 -2.795 7.008 1 88.81 29 ALA B N 1
ATOM 1256 C CA . ALA B 1 29 ? -17.5 -1.87 5.906 1 88.81 29 ALA B CA 1
ATOM 1257 C C . ALA B 1 29 ? -17.969 -2.617 4.66 1 88.81 29 ALA B C 1
ATOM 1259 O O . ALA B 1 29 ? -17.734 -3.818 4.523 1 88.81 29 ALA B O 1
ATOM 1260 N N . VAL B 1 30 ? -18.703 -1.922 3.861 1 93.31 30 VAL B N 1
ATOM 1261 C CA . VAL B 1 30 ? -19.094 -2.453 2.562 1 93.31 30 VAL B CA 1
ATOM 1262 C C . VAL B 1 30 ? -18.328 -1.733 1.453 1 93.31 30 VAL B C 1
ATOM 1264 O O . VAL B 1 30 ? -18.062 -0.534 1.554 1 93.31 30 VAL B O 1
ATOM 1267 N N . VAL B 1 31 ? -18.031 -2.51 0.451 1 94.69 31 VAL B N 1
ATOM 1268 C CA . VAL B 1 31 ? -17.391 -1.938 -0.725 1 94.69 31 VAL B CA 1
ATOM 1269 C C . VAL B 1 31 ? -18.438 -1.338 -1.655 1 94.69 31 VAL B C 1
ATOM 1271 O O . VAL B 1 31 ? -19.328 -2.045 -2.143 1 94.69 31 VAL B O 1
ATOM 1274 N N . LEU B 1 32 ? -18.266 -0.055 -1.906 1 94.44 32 LEU B N 1
ATOM 1275 C CA . LEU B 1 32 ? -19.156 0.649 -2.82 1 94.44 32 LEU B CA 1
ATOM 1276 C C . LEU B 1 32 ? -18.672 0.52 -4.262 1 94.44 32 LEU B C 1
ATOM 1278 O O . LEU B 1 32 ? -19.469 0.614 -5.199 1 94.44 32 LEU B O 1
ATOM 1282 N N . GLY B 1 33 ? -17.438 0.362 -4.504 1 95.38 33 GLY B N 1
ATOM 1283 C CA . GLY B 1 33 ? -16.781 0.232 -5.797 1 95.38 33 GLY B CA 1
ATOM 1284 C C . GLY B 1 33 ? -15.281 0.446 -5.723 1 95.38 33 GLY B C 1
ATOM 1285 O O . GLY B 1 33 ? -14.758 0.874 -4.691 1 95.38 33 GLY B O 1
ATOM 1286 N N . GLY B 1 34 ? -14.656 0.021 -6.789 1 96.25 34 GLY B N 1
ATOM 1287 C CA . GLY B 1 34 ? -13.219 0.223 -6.867 1 96.25 34 GLY B CA 1
ATOM 1288 C C . GLY B 1 34 ? -12.586 -0.458 -8.07 1 96.25 34 GLY B C 1
ATOM 1289 O O . GLY B 1 34 ? -13.289 -0.884 -8.984 1 96.25 34 GLY B O 1
ATOM 1290 N N . VAL B 1 35 ? -11.266 -0.351 -8.086 1 97.12 35 VAL B N 1
ATOM 1291 C CA . VAL B 1 35 ? -10.539 -0.936 -9.203 1 97.12 35 VAL B CA 1
ATOM 1292 C C . VAL B 1 35 ? -9.219 -1.529 -8.711 1 97.12 35 VAL B C 1
ATOM 1294 O O . VAL B 1 35 ? -8.633 -1.031 -7.746 1 97.12 35 VAL B O 1
ATOM 1297 N N . ASP B 1 36 ? -8.859 -2.602 -9.266 1 96.81 36 ASP B N 1
ATOM 1298 C CA . ASP B 1 36 ? -7.504 -3.15 -9.188 1 96.81 36 ASP B CA 1
ATOM 1299 C C . ASP B 1 36 ? -6.762 -2.969 -10.508 1 96.81 36 ASP B C 1
ATOM 1301 O O . ASP B 1 36 ? -7.137 -3.564 -11.523 1 96.81 36 ASP B O 1
ATOM 1305 N N . ARG B 1 37 ? -5.816 -2.049 -10.531 1 97.19 37 ARG B N 1
ATOM 1306 C CA . ARG B 1 37 ? -4.895 -1.969 -11.656 1 97.19 37 ARG B CA 1
ATOM 1307 C C . ARG B 1 37 ? -3.766 -2.986 -11.516 1 97.19 37 ARG B C 1
ATOM 1309 O O . ARG B 1 37 ? -2.654 -2.639 -11.109 1 97.19 37 ARG B O 1
ATOM 1316 N N . ALA B 1 38 ? -4.059 -4.18 -11.945 1 95.75 38 ALA B N 1
ATOM 1317 C CA . ALA B 1 38 ? -3.191 -5.32 -11.672 1 95.75 38 ALA B CA 1
ATOM 1318 C C . ALA B 1 38 ? -2.225 -5.566 -12.828 1 95.75 38 ALA B C 1
ATOM 1320 O O . ALA B 1 38 ? -2.469 -5.125 -13.953 1 95.75 38 ALA B O 1
ATOM 1321 N N . LEU B 1 39 ? -1.108 -6.172 -12.469 1 93.06 39 LEU B N 1
ATOM 1322 C CA . LEU B 1 39 ? -0.14 -6.684 -13.43 1 93.06 39 LEU B CA 1
ATOM 1323 C C . LEU B 1 39 ? 0.07 -8.18 -13.25 1 93.06 39 LEU B C 1
ATOM 1325 O O . LEU B 1 39 ? 0.417 -8.633 -12.156 1 93.06 39 LEU B O 1
ATOM 1329 N N . ARG B 1 40 ? -0.218 -8.891 -14.297 1 92.31 40 ARG B N 1
ATOM 1330 C CA . ARG B 1 40 ? 0.065 -10.32 -14.297 1 92.31 40 ARG B CA 1
ATOM 1331 C C . ARG B 1 40 ? 1.361 -10.625 -15.047 1 92.31 40 ARG B C 1
ATOM 1333 O O . ARG B 1 40 ? 1.511 -10.266 -16.219 1 92.31 40 ARG B O 1
ATOM 1340 N N . ARG B 1 41 ? 2.189 -11.352 -14.383 1 88.12 41 ARG B N 1
ATOM 1341 C CA . ARG B 1 41 ? 3.465 -11.719 -14.992 1 88.12 41 ARG B CA 1
ATOM 1342 C C . ARG B 1 41 ? 3.35 -13.023 -15.766 1 88.12 41 ARG B C 1
ATOM 1344 O O . ARG B 1 41 ? 2.357 -13.75 -15.625 1 88.12 41 ARG B O 1
ATOM 1351 N N . PRO B 1 42 ? 4.363 -13.289 -16.531 1 86.69 42 PRO B N 1
ATOM 1352 C CA . PRO B 1 42 ? 4.301 -14.5 -17.344 1 86.69 42 PRO B CA 1
ATOM 1353 C C . PRO B 1 42 ? 4.207 -15.773 -16.5 1 86.69 42 PRO B C 1
ATOM 1355 O O . PRO B 1 42 ? 3.605 -16.766 -16.938 1 86.69 42 PRO B O 1
ATOM 1358 N N . ASP B 1 43 ? 4.703 -15.758 -15.352 1 83.75 43 ASP B N 1
ATOM 1359 C CA . ASP B 1 43 ? 4.664 -16.953 -14.508 1 83.75 43 ASP B CA 1
ATOM 1360 C C . ASP B 1 43 ? 3.338 -17.047 -13.75 1 83.75 43 ASP B C 1
ATOM 1362 O O . ASP B 1 43 ? 3.145 -17.938 -12.938 1 83.75 43 ASP B O 1
ATOM 1366 N N . GLY B 1 44 ? 2.533 -16.078 -13.984 1 88.31 44 GLY B N 1
ATOM 1367 C CA . GLY B 1 44 ? 1.213 -16.109 -13.383 1 88.31 44 GLY B CA 1
ATOM 1368 C C . GLY B 1 44 ? 1.117 -15.258 -12.117 1 88.31 44 GLY B C 1
ATOM 1369 O O . GLY B 1 44 ? 0.019 -15.008 -11.617 1 88.31 44 GLY B O 1
ATOM 1370 N N . SER B 1 45 ? 2.221 -14.859 -11.555 1 89 45 SER B N 1
ATOM 1371 C CA . SER B 1 45 ? 2.188 -13.992 -10.383 1 89 45 SER B CA 1
ATOM 1372 C C . SER B 1 45 ? 1.525 -12.656 -10.703 1 89 45 SER B C 1
ATOM 1374 O O . SER B 1 45 ? 1.517 -12.227 -11.859 1 89 45 SER B O 1
ATOM 1376 N N . MET B 1 46 ? 0.939 -12.109 -9.641 1 91.69 46 MET B N 1
ATOM 1377 C CA . MET B 1 46 ? 0.204 -10.867 -9.852 1 91.69 46 MET B CA 1
ATOM 1378 C C . MET B 1 46 ? 0.621 -9.812 -8.836 1 91.69 46 MET B C 1
ATOM 1380 O O . MET B 1 46 ? 0.788 -10.117 -7.652 1 91.69 46 MET B O 1
ATOM 1384 N N . ARG B 1 47 ? 0.768 -8.633 -9.359 1 91.94 47 ARG B N 1
ATOM 1385 C CA . ARG B 1 47 ? 0.819 -7.441 -8.516 1 91.94 47 ARG B CA 1
ATOM 1386 C C . ARG B 1 47 ? -0.521 -6.715 -8.516 1 91.94 47 ARG B C 1
ATOM 1388 O O . ARG B 1 47 ? -1.068 -6.41 -9.578 1 91.94 47 ARG B O 1
ATOM 1395 N N . LEU B 1 48 ? -0.911 -6.426 -7.301 1 95.5 48 LEU B N 1
ATOM 1396 C CA . LEU B 1 48 ? -2.18 -5.719 -7.16 1 95.5 48 LEU B CA 1
ATOM 1397 C C . LEU B 1 48 ? -1.948 -4.254 -6.812 1 95.5 48 LEU B C 1
ATOM 1399 O O . LEU B 1 48 ? -1.041 -3.928 -6.043 1 95.5 48 LEU B O 1
ATOM 1403 N N . ASP B 1 49 ? -2.66 -3.428 -7.371 1 96.19 49 ASP B N 1
ATOM 1404 C CA . ASP B 1 49 ? -2.773 -2.002 -7.074 1 96.19 49 ASP B CA 1
ATOM 1405 C C . ASP B 1 49 ? -4.238 -1.577 -6.973 1 96.19 49 ASP B C 1
ATOM 1407 O O . ASP B 1 49 ? -4.855 -1.225 -7.977 1 96.19 49 ASP B O 1
ATOM 1411 N N . VAL B 1 50 ? -4.738 -1.536 -5.711 1 97.38 50 VAL B N 1
ATOM 1412 C CA . VAL B 1 50 ? -6.188 -1.516 -5.523 1 97.38 50 VAL B CA 1
ATOM 1413 C C . VAL B 1 50 ? -6.602 -0.221 -4.828 1 97.38 50 VAL B C 1
ATOM 1415 O O . VAL B 1 50 ? -5.945 0.217 -3.879 1 97.38 50 VAL B O 1
ATOM 1418 N N . THR B 1 51 ? -7.625 0.365 -5.316 1 96.06 51 THR B N 1
ATOM 1419 C CA . THR B 1 51 ? -8.344 1.438 -4.641 1 96.06 51 THR B CA 1
ATOM 1420 C C . THR B 1 51 ? -9.82 1.087 -4.488 1 96.06 51 THR B C 1
ATOM 1422 O O . THR B 1 51 ? -10.492 0.773 -5.473 1 96.06 51 THR B O 1
ATOM 1425 N N . LEU B 1 52 ? -10.281 1.178 -3.217 1 95.5 52 LEU B N 1
ATOM 1426 C CA . LEU B 1 52 ? -11.68 0.898 -2.912 1 95.5 52 LEU B CA 1
ATOM 1427 C C . LEU B 1 52 ? -12.328 2.078 -2.195 1 95.5 52 LEU B C 1
ATOM 1429 O O . LEU B 1 52 ? -11.727 2.666 -1.293 1 95.5 52 LEU B O 1
ATOM 1433 N N . GLU B 1 53 ? -13.539 2.322 -2.592 1 93.25 53 GLU B N 1
ATOM 1434 C CA . GLU B 1 53 ? -14.414 3.18 -1.797 1 93.25 53 GLU B CA 1
ATOM 1435 C C . GLU B 1 53 ? -15.344 2.354 -0.917 1 93.25 53 GLU B C 1
ATOM 1437 O O . GLU B 1 53 ? -16.016 1.438 -1.4 1 93.25 53 GLU B O 1
ATOM 1442 N N . LEU B 1 54 ? -15.305 2.771 0.353 1 92.31 54 LEU B N 1
ATOM 1443 C CA . LEU B 1 54 ? -16.016 1.978 1.351 1 92.31 54 LEU B CA 1
ATOM 1444 C C . LEU B 1 54 ? -17.016 2.836 2.117 1 92.31 54 LEU B C 1
ATOM 1446 O O . LEU B 1 54 ? -16.844 4.055 2.213 1 92.31 54 LEU B O 1
ATOM 1450 N N . ARG B 1 55 ? -17.984 2.164 2.604 1 91.44 55 ARG B N 1
ATOM 1451 C CA . ARG B 1 55 ? -18.859 2.744 3.621 1 91.44 55 ARG B CA 1
ATOM 1452 C C . ARG B 1 55 ? -18.828 1.917 4.902 1 91.44 55 ARG B C 1
ATOM 1454 O O . ARG B 1 55 ? -19.141 0.726 4.887 1 91.44 55 ARG B O 1
ATOM 1461 N N . GLY B 1 56 ? -18.391 2.604 5.934 1 85.94 56 GLY B N 1
ATOM 1462 C CA . GLY B 1 56 ? -18.375 1.947 7.23 1 85.94 56 GLY B CA 1
ATOM 1463 C C . GLY B 1 56 ? -19.75 1.847 7.871 1 85.94 56 GLY B C 1
ATOM 1464 O O . GLY B 1 56 ? -20.703 2.465 7.398 1 85.94 56 GLY B O 1
ATOM 1465 N N . ASP B 1 57 ? -19.734 0.954 8.938 1 80.56 57 ASP B N 1
ATOM 1466 C CA . ASP B 1 57 ? -21 0.763 9.641 1 80.56 57 ASP B CA 1
ATOM 1467 C C . ASP B 1 57 ? -21.469 2.064 10.289 1 80.56 57 ASP B C 1
ATOM 1469 O O . ASP B 1 57 ? -22.656 2.232 10.57 1 80.56 57 ASP B O 1
ATOM 1473 N N . ASP B 1 58 ? -20.594 2.922 10.609 1 76.38 58 ASP B N 1
ATOM 1474 C CA . ASP B 1 58 ? -20.953 4.234 11.133 1 76.38 58 ASP B CA 1
ATOM 1475 C C . ASP B 1 58 ? -21.234 5.223 10.008 1 76.38 58 ASP B C 1
ATOM 1477 O O . ASP B 1 58 ? -21.25 6.434 10.227 1 76.38 58 ASP B O 1
ATOM 1481 N N . ALA B 1 59 ? -21.344 4.762 8.906 1 70.31 59 ALA B N 1
ATOM 1482 C CA . ALA B 1 59 ? -21.688 5.504 7.695 1 70.31 59 ALA B CA 1
ATOM 1483 C C . ALA B 1 59 ? -20.531 6.375 7.234 1 70.31 59 ALA B C 1
ATOM 1485 O O . ALA B 1 59 ? -20.703 7.258 6.391 1 70.31 59 ALA B O 1
ATOM 1486 N N . ALA B 1 60 ? -19.516 6.121 7.758 1 79.06 60 ALA B N 1
ATOM 1487 C CA . ALA B 1 60 ? -18.344 6.906 7.355 1 79.06 60 ALA B CA 1
ATOM 1488 C C . ALA B 1 60 ? -17.844 6.477 5.977 1 79.06 60 ALA B C 1
ATOM 1490 O O . ALA B 1 60 ? -17.781 5.281 5.684 1 79.06 60 ALA B O 1
ATOM 1491 N N . ALA B 1 61 ? -17.656 7.477 5.117 1 86.12 61 ALA B N 1
ATOM 1492 C CA . ALA B 1 61 ? -17 7.211 3.84 1 86.12 61 ALA B CA 1
ATOM 1493 C C . ALA B 1 61 ? -15.5 7.027 4.027 1 86.12 61 ALA B C 1
ATOM 1495 O O . ALA B 1 61 ? -14.844 7.84 4.688 1 86.12 61 ALA B O 1
ATOM 1496 N N . MET B 1 62 ? -15.023 5.883 3.43 1 88 62 MET B N 1
ATOM 1497 C CA . MET B 1 62 ? -13.602 5.566 3.557 1 88 62 MET B CA 1
ATOM 1498 C C . MET B 1 62 ? -13.008 5.16 2.209 1 88 62 MET B C 1
ATOM 1500 O O . MET B 1 62 ? -13.734 4.727 1.314 1 88 62 MET B O 1
ATOM 1504 N N . THR B 1 63 ? -11.797 5.383 2.104 1 90.81 63 THR B N 1
ATOM 1505 C CA . THR B 1 63 ? -11.031 4.891 0.961 1 90.81 63 THR B CA 1
ATOM 1506 C C . THR B 1 63 ? -9.906 3.965 1.42 1 90.81 63 THR B C 1
ATOM 1508 O O . THR B 1 63 ? -9.18 4.281 2.363 1 90.81 63 THR B O 1
ATOM 1511 N N . LEU B 1 64 ? -9.859 2.777 0.872 1 92.69 64 LEU B N 1
ATOM 1512 C CA . LEU B 1 64 ? -8.742 1.861 1.084 1 92.69 64 LEU B CA 1
ATOM 1513 C C . LEU B 1 64 ? -7.867 1.773 -0.162 1 92.69 64 LEU B C 1
ATOM 1515 O O . LEU B 1 64 ? -8.359 1.479 -1.253 1 92.69 64 LEU B O 1
ATOM 1519 N N . ARG B 1 65 ? -6.633 2.076 -0.007 1 94.81 65 ARG B N 1
ATOM 1520 C CA . ARG B 1 65 ? -5.621 1.874 -1.04 1 94.81 65 ARG B CA 1
ATOM 1521 C C . ARG B 1 65 ? -4.574 0.863 -0.588 1 94.81 65 ARG B C 1
ATOM 1523 O O . ARG B 1 65 ? -3.979 1.014 0.481 1 94.81 65 ARG B O 1
ATOM 1530 N N . TYR B 1 66 ? -4.363 -0.201 -1.408 1 95.94 66 TYR B N 1
ATOM 1531 C CA . TYR B 1 66 ? -3.369 -1.187 -0.997 1 95.94 66 TYR B CA 1
ATOM 1532 C C . TYR B 1 66 ? -2.66 -1.784 -2.207 1 95.94 66 TYR B C 1
ATOM 1534 O O . TYR B 1 66 ? -3.18 -1.736 -3.324 1 95.94 66 TYR B O 1
ATOM 1542 N N . HIS B 1 67 ? -1.478 -2.186 -1.969 1 96.25 67 HIS B N 1
ATOM 1543 C CA . HIS B 1 67 ? -0.72 -3.037 -2.877 1 96.25 67 HIS B CA 1
ATOM 1544 C C . HIS B 1 67 ? -0.725 -4.488 -2.406 1 96.25 67 HIS B C 1
ATOM 1546 O O . HIS B 1 67 ? -0.828 -4.754 -1.207 1 96.25 67 HIS B O 1
ATOM 1552 N N . GLY B 1 68 ? -0.63 -5.324 -3.367 1 94.06 68 GLY B N 1
ATOM 1553 C CA . GLY B 1 68 ? -0.572 -6.738 -3.033 1 94.06 68 GLY B CA 1
ATOM 1554 C C . GLY B 1 68 ? 0.25 -7.551 -4.016 1 94.06 68 GLY B C 1
ATOM 1555 O O . GLY B 1 68 ? 0.587 -7.066 -5.102 1 94.06 68 GLY B O 1
ATOM 1556 N N . ILE B 1 69 ? 0.558 -8.742 -3.535 1 91.25 69 ILE B N 1
ATOM 1557 C CA . ILE B 1 69 ? 1.28 -9.703 -4.363 1 91.25 69 ILE B CA 1
ATOM 1558 C C . ILE B 1 69 ? 0.662 -11.094 -4.203 1 91.25 69 ILE B C 1
ATOM 1560 O O . ILE B 1 69 ? 0.387 -11.531 -3.086 1 91.25 69 ILE B O 1
ATOM 1564 N N . ARG B 1 70 ? 0.411 -11.672 -5.285 1 91.12 70 ARG B N 1
ATOM 1565 C CA . ARG B 1 70 ? 0.004 -13.07 -5.34 1 91.12 70 ARG B CA 1
ATOM 1566 C C . ARG B 1 70 ? 1.045 -13.914 -6.062 1 91.12 70 ARG B C 1
ATOM 1568 O O . ARG B 1 70 ? 1.273 -13.742 -7.262 1 91.12 70 ARG B O 1
ATOM 1575 N N . VAL B 1 71 ? 1.606 -14.844 -5.336 1 88.88 71 VAL B N 1
ATOM 1576 C CA . VAL B 1 71 ? 2.684 -15.656 -5.898 1 88.88 71 VAL B CA 1
ATOM 1577 C C . VAL B 1 71 ? 2.494 -17.109 -5.504 1 88.88 71 VAL B C 1
ATOM 1579 O O . VAL B 1 71 ? 1.836 -17.406 -4.504 1 88.88 71 VAL B O 1
ATOM 1582 N N . GLY B 1 72 ? 3.078 -18.016 -6.328 1 88.06 72 GLY B N 1
ATOM 1583 C CA . GLY B 1 72 ? 2.996 -19.453 -6.074 1 88.06 72 GLY B CA 1
ATOM 1584 C C . GLY B 1 72 ? 3.465 -20.281 -7.25 1 88.06 72 GLY B C 1
ATOM 1585 O O . GLY B 1 72 ? 4.117 -19.781 -8.164 1 88.06 72 GLY B O 1
ATOM 1586 N N . ASP B 1 73 ? 3.16 -21.562 -7.066 1 87.12 73 ASP B N 1
ATOM 1587 C CA . ASP B 1 73 ? 3.439 -22.484 -8.164 1 87.12 73 ASP B CA 1
ATOM 1588 C C . ASP B 1 73 ? 2.668 -22.094 -9.422 1 87.12 73 ASP B C 1
ATOM 1590 O O . ASP B 1 73 ? 1.467 -21.828 -9.367 1 87.12 73 ASP B O 1
ATOM 1594 N N . PRO B 1 74 ? 3.443 -22.031 -10.531 1 89.12 74 PRO B N 1
ATOM 1595 C CA . PRO B 1 74 ? 2.77 -21.609 -11.766 1 89.12 74 PRO B CA 1
ATOM 1596 C C . PRO B 1 74 ? 1.523 -22.453 -12.07 1 89.12 74 PRO B C 1
ATOM 1598 O O . PRO B 1 74 ? 0.522 -21.906 -12.547 1 89.12 74 PRO B O 1
ATOM 1601 N N . ALA B 1 75 ? 1.573 -23.688 -11.805 1 92.25 75 ALA B N 1
ATOM 1602 C CA . ALA B 1 75 ? 0.409 -24.531 -12.047 1 92.25 75 ALA B CA 1
ATOM 1603 C C . ALA B 1 75 ? -0.758 -24.141 -11.148 1 92.25 75 ALA B C 1
ATOM 1605 O O . ALA B 1 75 ? -1.911 -24.125 -11.586 1 92.25 75 ALA B O 1
ATOM 1606 N N . ALA B 1 76 ? -0.469 -23.828 -9.93 1 92.5 76 ALA B N 1
ATOM 1607 C CA . ALA B 1 76 ? -1.501 -23.375 -9 1 92.5 76 ALA B CA 1
ATOM 1608 C C . ALA B 1 76 ? -2.094 -22.047 -9.438 1 92.5 76 ALA B C 1
ATOM 1610 O O . ALA B 1 76 ? -3.309 -21.844 -9.375 1 92.5 76 ALA B O 1
ATOM 1611 N N . LEU B 1 77 ? -1.271 -21.172 -9.883 1 91.5 77 LEU B N 1
ATOM 1612 C CA . LEU B 1 77 ? -1.721 -19.859 -10.305 1 91.5 77 LEU B CA 1
ATOM 1613 C C . LEU B 1 77 ? -2.598 -19.953 -11.547 1 91.5 77 LEU B C 1
ATOM 1615 O O . LEU B 1 77 ? -3.586 -19.219 -11.672 1 91.5 77 LEU B O 1
ATOM 1619 N N . ARG B 1 78 ? -2.283 -20.812 -12.438 1 92.75 78 ARG B N 1
ATOM 1620 C CA . ARG B 1 78 ? -3.117 -21.031 -13.609 1 92.75 78 ARG B CA 1
ATOM 1621 C C . ARG B 1 78 ? -4.484 -21.594 -13.219 1 92.75 78 ARG B C 1
ATOM 1623 O O . ARG B 1 78 ? -5.508 -21.172 -13.766 1 92.75 78 ARG B O 1
ATOM 1630 N N . ALA B 1 79 ? -4.406 -22.469 -12.312 1 94.12 79 ALA B N 1
ATOM 1631 C CA . ALA B 1 79 ? -5.66 -23.031 -11.828 1 94.12 79 ALA B CA 1
ATOM 1632 C C . ALA B 1 79 ? -6.555 -21.953 -11.219 1 94.12 79 ALA B C 1
ATOM 1634 O O . ALA B 1 79 ? -7.77 -21.969 -11.43 1 94.12 79 ALA B O 1
ATOM 1635 N N . LEU B 1 80 ? -6.043 -21.047 -10.469 1 91.5 80 LEU B N 1
ATOM 1636 C CA . LEU B 1 80 ? -6.785 -19.922 -9.891 1 91.5 80 LEU B CA 1
ATOM 1637 C C . LEU B 1 80 ? -7.449 -19.094 -10.977 1 91.5 80 LEU B C 1
ATOM 1639 O O . LEU B 1 80 ? -8.617 -18.719 -10.852 1 91.5 80 LEU B O 1
ATOM 1643 N N . GLU B 1 81 ? -6.719 -18.812 -11.969 1 88.88 81 GLU B N 1
ATOM 1644 C CA . GLU B 1 81 ? -7.23 -17.984 -13.062 1 88.88 81 GLU B CA 1
ATOM 1645 C C . GLU B 1 81 ? -8.398 -18.656 -13.766 1 88.88 81 GLU B C 1
ATOM 1647 O O . GLU B 1 81 ? -9.32 -17.984 -14.242 1 88.88 81 GLU B O 1
ATOM 1652 N N . ASP B 1 82 ? -8.336 -19.969 -13.766 1 90.5 82 ASP B N 1
ATOM 1653 C CA . ASP B 1 82 ? -9.383 -20.75 -14.414 1 90.5 82 ASP B CA 1
ATOM 1654 C C . ASP B 1 82 ? -10.586 -20.938 -13.492 1 90.5 82 ASP B C 1
ATOM 1656 O O . ASP B 1 82 ? -11.562 -21.578 -13.859 1 90.5 82 ASP B O 1
ATOM 1660 N N . GLY B 1 83 ? -10.453 -20.422 -12.367 1 88.75 83 GLY B N 1
ATOM 1661 C CA . GLY B 1 83 ? -11.555 -20.516 -11.422 1 88.75 83 GLY B CA 1
ATOM 1662 C C . GLY B 1 83 ? -11.625 -21.844 -10.711 1 88.75 83 GLY B C 1
ATOM 1663 O O . GLY B 1 83 ? -12.672 -22.203 -10.156 1 88.75 83 GLY B O 1
ATOM 1664 N N . ALA B 1 84 ? -10.539 -22.641 -10.758 1 90.5 84 ALA B N 1
ATOM 1665 C CA . ALA B 1 84 ? -10.492 -23.922 -10.062 1 90.5 84 ALA B CA 1
ATOM 1666 C C . ALA B 1 84 ? -10.125 -23.734 -8.594 1 90.5 84 ALA B C 1
ATOM 1668 O O . ALA B 1 84 ? -9.461 -22.75 -8.234 1 90.5 84 ALA B O 1
ATOM 1669 N N . PRO B 1 85 ? -10.617 -24.641 -7.766 1 87.88 85 PRO B N 1
ATOM 1670 C CA . PRO B 1 85 ? -10.164 -24.594 -6.375 1 87.88 85 PRO B CA 1
ATOM 1671 C C . PRO B 1 85 ? -8.68 -24.922 -6.219 1 87.88 85 PRO B C 1
ATOM 1673 O O . PRO B 1 85 ? -8.164 -25.812 -6.898 1 87.88 85 PRO B O 1
ATOM 1676 N N . VAL B 1 86 ? -8 -24.078 -5.477 1 91.75 86 VAL B N 1
ATOM 1677 C CA . VAL B 1 86 ? -6.578 -24.281 -5.219 1 91.75 86 VAL B CA 1
ATOM 1678 C C . VAL B 1 86 ? -6.316 -24.219 -3.715 1 91.75 86 VAL B C 1
ATOM 1680 O O . VAL B 1 86 ? -6.867 -23.375 -3.016 1 91.75 86 VAL B O 1
ATOM 1683 N N . SER B 1 87 ? -5.477 -25.219 -3.246 1 89.75 87 SER B N 1
ATOM 1684 C CA . SER B 1 87 ? -5.109 -25.219 -1.834 1 89.75 87 SER B CA 1
ATOM 1685 C C . SER B 1 87 ? -4.434 -23.922 -1.428 1 89.75 87 SER B C 1
ATOM 1687 O O . SER B 1 87 ? -3.627 -23.375 -2.184 1 89.75 87 SER B O 1
ATOM 1689 N N . THR B 1 88 ? -4.758 -23.422 -0.195 1 84.5 88 THR B N 1
ATOM 1690 C CA . THR B 1 88 ? -4.223 -22.141 0.288 1 84.5 88 THR B CA 1
ATOM 1691 C C . THR B 1 88 ? -2.713 -22.234 0.475 1 84.5 88 THR B C 1
ATOM 1693 O O . THR B 1 88 ? -2.023 -21.219 0.486 1 84.5 88 THR B O 1
ATOM 1696 N N . GLY B 1 89 ? -2.189 -23.422 0.583 1 84.88 89 GLY B N 1
ATOM 1697 C CA . GLY B 1 89 ? -0.754 -23.578 0.754 1 84.88 89 GLY B CA 1
ATOM 1698 C C . GLY B 1 89 ? 0.017 -23.5 -0.549 1 84.88 89 GLY B C 1
ATOM 1699 O O . GLY B 1 89 ? 1.246 -23.406 -0.544 1 84.88 89 GLY B O 1
ATOM 1700 N N . ALA B 1 90 ? -0.673 -23.5 -1.651 1 89.19 90 ALA B N 1
ATOM 1701 C CA . ALA B 1 90 ? -0.019 -23.578 -2.955 1 89.19 90 ALA B CA 1
ATOM 1702 C C . ALA B 1 90 ? 0.347 -22.188 -3.467 1 89.19 90 ALA B C 1
ATOM 1704 O O . ALA B 1 90 ? 1.049 -22.047 -4.473 1 89.19 90 ALA B O 1
ATOM 1705 N N . TYR B 1 91 ? -0.173 -21.156 -2.809 1 88.88 91 TYR B N 1
ATOM 1706 C CA . TYR B 1 91 ? 0.152 -19.781 -3.186 1 88.88 91 TYR B CA 1
ATOM 1707 C C . TYR B 1 91 ? 0.069 -18.859 -1.979 1 88.88 91 TYR B C 1
ATOM 1709 O O . TYR B 1 91 ? -0.417 -19.25 -0.917 1 88.88 91 TYR B O 1
ATOM 1717 N N . THR B 1 92 ? 0.65 -17.703 -2.088 1 87.62 92 THR B N 1
ATOM 1718 C CA . THR B 1 92 ? 0.539 -16.656 -1.088 1 87.62 92 THR B CA 1
ATOM 1719 C C . THR B 1 92 ? -0.036 -15.383 -1.705 1 87.62 92 THR B C 1
ATOM 1721 O O . THR B 1 92 ? 0.284 -15.039 -2.846 1 87.62 92 THR B O 1
ATOM 1724 N N . LEU B 1 93 ? -0.912 -14.773 -1.002 1 90.94 93 LEU B N 1
ATOM 1725 C CA . LEU B 1 93 ? -1.478 -13.469 -1.325 1 90.94 93 LEU B CA 1
ATOM 1726 C C . LEU B 1 93 ? -1.378 -12.523 -0.133 1 90.94 93 LEU B C 1
ATOM 1728 O O . LEU B 1 93 ? -2.096 -12.688 0.856 1 90.94 93 LEU B O 1
ATOM 1732 N N . HIS B 1 94 ? -0.457 -11.57 -0.252 1 90.06 94 HIS B N 1
ATOM 1733 C CA . HIS B 1 94 ? -0.26 -10.562 0.784 1 90.06 94 HIS B CA 1
ATOM 1734 C C . HIS B 1 94 ? -0.645 -9.172 0.283 1 90.06 94 HIS B C 1
ATOM 1736 O O . HIS B 1 94 ? -0.348 -8.82 -0.859 1 90.06 94 HIS B O 1
ATOM 1742 N N . VAL B 1 95 ? -1.254 -8.43 1.212 1 92.5 95 VAL B N 1
ATOM 1743 C CA . VAL B 1 95 ? -1.644 -7.066 0.872 1 92.5 95 VAL B CA 1
ATOM 1744 C C . VAL B 1 95 ? -1.247 -6.117 2.002 1 92.5 95 VAL B C 1
ATOM 1746 O O . VAL B 1 95 ? -1.194 -6.52 3.166 1 92.5 95 VAL B O 1
ATOM 1749 N N . ALA B 1 96 ? -1.009 -4.902 1.705 1 93.56 96 ALA B N 1
ATOM 1750 C CA . ALA B 1 96 ? -0.727 -3.826 2.652 1 93.56 96 ALA B CA 1
ATOM 1751 C C . ALA B 1 96 ? -1.153 -2.473 2.09 1 93.56 96 ALA B C 1
ATOM 1753 O O . ALA B 1 96 ? -0.924 -2.182 0.914 1 93.56 96 ALA B O 1
ATOM 1754 N N . GLY B 1 97 ? -1.712 -1.723 3.014 1 94.56 97 GLY B N 1
ATOM 1755 C CA . GLY B 1 97 ? -2.162 -0.416 2.561 1 94.56 97 GLY B CA 1
ATOM 1756 C C . GLY B 1 97 ? -2.646 0.473 3.689 1 94.56 97 GLY B C 1
ATOM 1757 O O . GLY B 1 97 ? -2.305 0.25 4.855 1 94.56 97 GLY B O 1
ATOM 1758 N N . VAL B 1 98 ? -3.344 1.536 3.266 1 91.5 98 VAL B N 1
ATOM 1759 C CA . VAL B 1 98 ? -3.83 2.523 4.223 1 91.5 98 VAL B CA 1
ATOM 1760 C C . VAL B 1 98 ? -5.328 2.744 4.023 1 91.5 98 VAL B C 1
ATOM 1762 O O . VAL B 1 98 ? -5.793 2.893 2.891 1 91.5 98 VAL B O 1
ATOM 1765 N N . LEU B 1 99 ? -5.969 2.707 5.109 1 89.19 99 LEU B N 1
ATOM 1766 C CA . LEU B 1 99 ? -7.383 3.061 5.184 1 89.19 99 LEU B CA 1
ATOM 1767 C C . LEU B 1 99 ? -7.559 4.508 5.633 1 89.19 99 LEU B C 1
ATOM 1769 O O . LEU B 1 99 ? -7.086 4.891 6.703 1 89.19 99 LEU B O 1
ATOM 1773 N N . GLU B 1 100 ? -8.258 5.27 4.75 1 84.12 100 GLU B N 1
ATOM 1774 C CA . GLU B 1 100 ? -8.461 6.688 5.043 1 84.12 100 GLU B CA 1
ATOM 1775 C C . GLU B 1 100 ? -9.945 7.016 5.168 1 84.12 100 GLU B C 1
ATOM 1777 O O . GLU B 1 100 ? -10.773 6.469 4.434 1 84.12 100 GLU B O 1
ATOM 1782 N N . HIS B 1 101 ? -10.156 7.914 6.078 1 78.25 101 HIS B N 1
ATOM 1783 C CA . HIS B 1 101 ? -11.492 8.484 6.16 1 78.25 101 HIS B CA 1
ATOM 1784 C C . HIS B 1 101 ? -11.633 9.688 5.23 1 78.25 101 HIS B C 1
ATOM 1786 O O . HIS B 1 101 ? -10.75 10.547 5.184 1 78.25 101 HIS B O 1
ATOM 1792 N N . ALA B 1 102 ? -12.547 9.781 4.328 1 65.88 102 ALA B N 1
ATOM 1793 C CA . ALA B 1 102 ? -12.719 10.844 3.334 1 65.88 102 ALA B CA 1
ATOM 1794 C C . ALA B 1 102 ? -12.961 12.188 4.004 1 65.88 102 ALA B C 1
ATOM 1796 O O . ALA B 1 102 ? -12.531 13.227 3.492 1 65.88 102 ALA B O 1
ATOM 1797 N N . GLY B 1 103 ? -13.656 12.297 5.012 1 59.38 103 GLY B N 1
ATOM 1798 C CA . GLY B 1 103 ? -14.078 13.57 5.57 1 59.38 103 GLY B CA 1
ATOM 1799 C C . GLY B 1 103 ? -13.305 13.961 6.816 1 59.38 103 GLY B C 1
ATOM 1800 O O . GLY B 1 103 ? -13.477 15.062 7.348 1 59.38 103 GLY B O 1
ATOM 1801 N N . ALA B 1 104 ? -12.562 13.219 7.285 1 57.09 104 ALA B N 1
ATOM 1802 C CA . ALA B 1 104 ? -11.891 13.547 8.539 1 57.09 104 ALA B CA 1
ATOM 1803 C C . ALA B 1 104 ? -10.445 13.039 8.539 1 57.09 104 ALA B C 1
ATOM 1805 O O . ALA B 1 104 ? -10.125 12.047 9.195 1 57.09 104 ALA B O 1
ATOM 1806 N N . PRO B 1 105 ? -9.664 13.711 7.609 1 53.88 105 PRO B N 1
ATOM 1807 C CA . PRO B 1 105 ? -8.289 13.219 7.512 1 53.88 105 PRO B CA 1
ATOM 1808 C C . PRO B 1 105 ? -7.621 13.062 8.875 1 53.88 105 PRO B C 1
ATOM 1810 O O . PRO B 1 105 ? -6.703 12.25 9.023 1 53.88 105 PRO B O 1
ATOM 1813 N N . ASP B 1 106 ? -8.133 14.039 9.734 1 52.25 106 ASP B N 1
ATOM 1814 C CA . ASP B 1 106 ? -7.559 13.906 11.07 1 52.25 106 ASP B CA 1
ATOM 1815 C C . ASP B 1 106 ? -7.836 12.523 11.656 1 52.25 106 ASP B C 1
ATOM 1817 O O . ASP B 1 106 ? -7.297 12.164 12.703 1 52.25 106 ASP B O 1
ATOM 1821 N N . LEU B 1 107 ? -8.766 12.055 10.93 1 55 107 LEU B N 1
ATOM 1822 C CA . LEU B 1 107 ? -9.047 10.711 11.43 1 55 107 LEU B CA 1
ATOM 1823 C C . LEU B 1 107 ? -7.961 9.734 10.992 1 55 107 LEU B C 1
ATOM 1825 O O . LEU B 1 107 ? -7.297 9.953 9.977 1 55 107 LEU B O 1
ATOM 1829 N N . ASP B 1 108 ? -7.703 8.828 11.805 1 57.72 108 ASP B N 1
ATOM 1830 C CA . ASP B 1 108 ? -6.637 7.84 11.953 1 57.72 108 ASP B CA 1
ATOM 1831 C C . ASP B 1 108 ? -6.516 6.977 10.695 1 57.72 108 ASP B C 1
ATOM 1833 O O . ASP B 1 108 ? -7.438 6.234 10.359 1 57.72 108 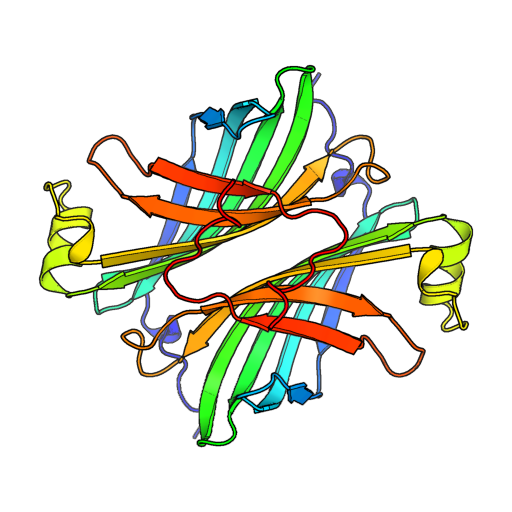ASP B O 1
ATOM 1837 N N . ALA B 1 109 ? -5.867 7.637 9.727 1 68.25 109 ALA B N 1
ATOM 1838 C CA . ALA B 1 109 ? -5.418 6.664 8.734 1 68.25 109 ALA B CA 1
ATOM 1839 C C . ALA B 1 109 ? -4.773 5.453 9.414 1 68.25 109 ALA B C 1
ATOM 1841 O O . ALA B 1 109 ? -3.988 5.602 10.352 1 68.25 109 ALA B O 1
ATOM 1842 N N . ARG B 1 110 ? -5.344 4.336 8.977 1 80.06 110 ARG B N 1
ATOM 1843 C CA . ARG B 1 110 ? -4.836 3.105 9.57 1 80.06 110 ARG B CA 1
ATOM 1844 C C . ARG B 1 110 ? -4.125 2.248 8.531 1 80.06 110 ARG B C 1
ATOM 1846 O O . ARG B 1 110 ? -4.57 2.156 7.387 1 80.06 110 ARG B O 1
ATOM 1853 N N . VAL B 1 111 ? -3.09 1.746 9.047 1 86.25 111 VAL B N 1
ATOM 1854 C CA . VAL B 1 111 ? -2.406 0.756 8.219 1 86.25 111 VAL B CA 1
ATOM 1855 C C . VAL B 1 111 ? -3.168 -0.566 8.258 1 86.25 111 VAL B C 1
ATOM 1857 O O . VAL B 1 111 ? -3.619 -0.998 9.328 1 86.25 111 VAL B O 1
ATOM 1860 N N . VAL B 1 112 ? -3.324 -1.056 7.113 1 88.25 112 VAL B N 1
ATOM 1861 C CA . VAL B 1 112 ? -3.986 -2.346 6.957 1 88.25 112 VAL B CA 1
ATOM 1862 C C . VAL B 1 112 ? -3.018 -3.355 6.348 1 88.25 112 VAL B C 1
ATOM 1864 O O . VAL B 1 112 ? -2.32 -3.047 5.379 1 88.25 112 VAL B O 1
ATOM 1867 N N . VAL B 1 113 ? -2.971 -4.512 6.996 1 88.5 113 VAL B N 1
ATOM 1868 C CA . VAL B 1 113 ? -2.193 -5.613 6.438 1 88.5 113 VAL B CA 1
ATOM 1869 C C . VAL B 1 113 ? -3.018 -6.898 6.473 1 88.5 113 VAL B C 1
ATOM 1871 O O . VAL B 1 113 ? -3.912 -7.047 7.305 1 88.5 113 VAL B O 1
ATOM 1874 N N . GLY B 1 114 ? -2.65 -7.762 5.484 1 86.06 114 GLY B N 1
ATOM 1875 C CA . GLY B 1 114 ? -3.396 -9.008 5.551 1 86.06 114 GLY B CA 1
ATOM 1876 C C . GLY B 1 114 ? -2.951 -10.023 4.512 1 86.06 114 GLY B C 1
ATOM 1877 O O . GLY B 1 114 ? -2.018 -9.766 3.748 1 86.06 114 GLY B O 1
ATOM 1878 N N . THR B 1 115 ? -3.568 -11.195 4.629 1 87.56 115 THR B N 1
ATOM 1879 C CA . THR B 1 115 ? -3.428 -12.297 3.678 1 87.56 115 THR B CA 1
ATOM 1880 C C . THR B 1 115 ? -4.773 -12.648 3.055 1 87.56 115 THR B C 1
ATOM 1882 O O . THR B 1 115 ? -5.824 -12.352 3.627 1 87.56 115 THR B O 1
ATOM 1885 N N . GLY B 1 116 ? -4.598 -13.219 1.836 1 88.12 116 GLY B N 1
ATOM 1886 C CA . GLY B 1 116 ? -5.836 -13.516 1.13 1 88.12 116 GLY B CA 1
ATOM 1887 C C . GLY B 1 116 ? -5.844 -14.891 0.493 1 88.12 116 GLY B C 1
ATOM 1888 O O . GLY B 1 116 ? -4.793 -15.531 0.36 1 88.12 116 GLY B O 1
ATOM 1889 N N . THR B 1 117 ? -7.059 -15.336 0.259 1 89.62 117 THR B N 1
ATOM 1890 C CA . THR B 1 117 ? -7.34 -16.469 -0.611 1 89.62 117 THR B CA 1
ATOM 1891 C C . THR B 1 117 ? -8.234 -16.062 -1.773 1 89.62 117 THR B C 1
ATOM 1893 O O . THR B 1 117 ? -8.828 -14.977 -1.75 1 89.62 117 THR B O 1
ATOM 1896 N N . ARG B 1 118 ? -8.203 -16.844 -2.811 1 89.81 118 ARG B N 1
ATOM 1897 C CA . ARG B 1 118 ? -8.984 -16.484 -3.992 1 89.81 118 ARG B CA 1
ATOM 1898 C C . ARG B 1 118 ? -9.891 -17.641 -4.422 1 89.81 118 ARG B C 1
ATOM 1900 O O . ARG B 1 118 ? -9.625 -18.297 -5.422 1 89.81 118 ARG B O 1
ATOM 1907 N N . PRO B 1 119 ? -10.977 -17.812 -3.721 1 88.5 119 PRO B N 1
ATOM 1908 C CA . PRO B 1 119 ? -12 -18.734 -4.219 1 88.5 119 PRO B CA 1
ATOM 1909 C C . PRO B 1 119 ? -12.688 -18.234 -5.488 1 88.5 119 PRO B C 1
ATOM 1911 O O . PRO B 1 119 ? -12.469 -17.094 -5.898 1 88.5 119 PRO B O 1
ATOM 1914 N N . PRO B 1 120 ? -13.484 -19.141 -6.164 1 83.06 120 PRO B N 1
ATOM 1915 C CA . PRO B 1 120 ? -14.148 -18.734 -7.41 1 83.06 120 PRO B CA 1
ATOM 1916 C C . PRO B 1 120 ? -15.039 -17.516 -7.242 1 83.06 120 PRO B C 1
ATOM 1918 O O . PRO B 1 120 ? -15.234 -16.75 -8.195 1 83.06 120 PRO B O 1
ATOM 1921 N N . GLY B 1 121 ? -15.594 -17.234 -6.133 1 81.56 121 GLY B N 1
ATOM 1922 C CA . GLY B 1 121 ? -16.469 -16.094 -5.891 1 81.56 121 GLY B CA 1
ATOM 1923 C C . GLY B 1 121 ? -15.727 -14.781 -5.738 1 81.56 121 GLY B C 1
ATOM 1924 O O . GLY B 1 121 ? -16.344 -13.719 -5.664 1 81.56 121 GLY B O 1
ATOM 1925 N N . GLY B 1 122 ? -14.375 -14.844 -5.676 1 85.56 122 GLY B N 1
ATOM 1926 C CA . GLY B 1 122 ? -13.562 -13.648 -5.512 1 85.56 122 GLY B CA 1
ATOM 1927 C C . GLY B 1 122 ? -12.633 -13.727 -4.312 1 85.56 122 GLY B C 1
ATOM 1928 O O . GLY B 1 122 ? -12.711 -14.664 -3.516 1 85.56 122 GLY B O 1
ATOM 1929 N N . PRO B 1 123 ? -11.805 -12.703 -4.207 1 88.94 123 PRO B N 1
ATOM 1930 C CA . PRO B 1 123 ? -10.828 -12.781 -3.119 1 88.94 123 PRO B CA 1
ATOM 1931 C C . PRO B 1 123 ? -11.469 -12.602 -1.743 1 88.94 123 PRO B C 1
ATOM 1933 O O . PRO B 1 123 ? -12.422 -11.844 -1.594 1 88.94 123 PRO B O 1
ATOM 1936 N N . VAL B 1 124 ? -10.945 -13.312 -0.768 1 88 124 VAL B N 1
ATOM 1937 C CA . VAL B 1 124 ? -11.266 -13.195 0.651 1 88 124 VAL B CA 1
ATOM 1938 C C . VAL B 1 124 ? -10 -12.859 1.438 1 88 124 VAL B C 1
ATOM 1940 O O . VAL B 1 124 ? -8.984 -13.555 1.318 1 88 124 VAL B O 1
ATOM 1943 N N . TYR B 1 125 ? -10.117 -11.805 2.285 1 87.06 125 TYR B N 1
ATOM 1944 C CA . TYR B 1 125 ? -8.93 -11.367 3.014 1 87.06 125 TYR B CA 1
ATOM 1945 C C . TYR B 1 125 ? -9.141 -11.477 4.52 1 87.06 125 TYR B C 1
ATOM 1947 O O . TYR B 1 125 ? -10.242 -11.242 5.016 1 87.06 125 TYR B O 1
ATOM 1955 N N . ASP B 1 126 ? -8.102 -11.852 5.184 1 83.62 126 ASP B N 1
ATOM 1956 C CA . ASP B 1 126 ? -7.945 -11.633 6.617 1 83.62 126 ASP B CA 1
ATOM 1957 C C . ASP B 1 126 ? -7.109 -10.391 6.895 1 83.62 126 ASP B C 1
ATOM 1959 O O . ASP B 1 126 ? -5.883 -10.422 6.797 1 83.62 126 ASP B O 1
ATOM 1963 N N . LEU B 1 127 ? -7.805 -9.273 7.27 1 84.5 127 LEU B N 1
ATOM 1964 C CA . LEU B 1 127 ? -7.129 -7.988 7.398 1 84.5 127 LEU B CA 1
ATOM 1965 C C . LEU B 1 127 ? -6.926 -7.621 8.867 1 84.5 127 LEU B C 1
ATOM 1967 O O . LEU B 1 127 ? -7.77 -7.938 9.711 1 84.5 127 LEU B O 1
ATOM 1971 N N . HIS B 1 128 ? -5.855 -6.926 9.07 1 83.06 128 HIS B N 1
ATOM 1972 C CA . HIS B 1 128 ? -5.52 -6.383 10.383 1 83.06 128 HIS B CA 1
ATOM 1973 C C . HIS B 1 128 ? -5.203 -4.895 10.297 1 83.06 128 HIS B C 1
ATOM 1975 O O . HIS B 1 128 ? -4.445 -4.465 9.422 1 83.06 128 HIS B O 1
ATOM 1981 N N . LEU B 1 129 ? -5.871 -4.223 11.195 1 80.38 129 LEU B N 1
ATOM 1982 C CA . LEU B 1 129 ? -5.566 -2.801 11.32 1 80.38 129 LEU B CA 1
ATOM 1983 C C . LEU B 1 129 ? -4.434 -2.572 12.32 1 80.38 129 LEU B C 1
ATOM 1985 O O . LEU B 1 129 ? -4.438 -3.148 13.414 1 80.38 129 LEU B O 1
ATOM 1989 N N . LEU B 1 130 ? -3.414 -1.937 11.812 1 74.5 130 LEU B N 1
ATOM 1990 C CA . LEU B 1 130 ? -2.324 -1.614 12.727 1 74.5 130 LEU B CA 1
ATOM 1991 C C . LEU B 1 130 ? -2.562 -0.266 13.398 1 74.5 130 LEU B C 1
ATOM 1993 O O . LEU B 1 130 ? -3.115 0.649 12.789 1 74.5 130 LEU B O 1
ATOM 1997 N N . ASP B 1 131 ? -2.262 -0.342 14.742 1 62.78 131 ASP B N 1
ATOM 1998 C CA . ASP B 1 131 ? -2.424 0.902 15.492 1 62.78 131 ASP B CA 1
ATOM 1999 C C . ASP B 1 131 ? -1.362 1.925 15.094 1 62.78 131 ASP B C 1
ATOM 2001 O O . ASP B 1 131 ? -0.368 1.576 14.453 1 62.78 131 ASP B O 1
ATOM 2005 N N . ARG B 1 132 ? -1.709 3.105 15.227 1 57.41 132 ARG B N 1
ATOM 2006 C CA . ARG B 1 132 ? -0.864 4.246 14.891 1 57.41 132 ARG B CA 1
ATOM 2007 C C . ARG B 1 132 ? 0.59 3.98 15.266 1 57.41 132 ARG B C 1
ATOM 2009 O O . ARG B 1 132 ? 1.505 4.543 14.656 1 57.41 132 ARG B O 1
ATOM 2016 N N . HIS B 1 133 ? 0.733 3.191 16.359 1 52.09 133 HIS B N 1
ATOM 2017 C CA . HIS B 1 133 ? 2.102 2.938 16.797 1 52.09 133 HIS B CA 1
ATOM 2018 C C . HIS B 1 133 ? 2.586 1.57 16.328 1 52.09 133 HIS B C 1
ATOM 2020 O O . HIS B 1 133 ? 2.096 0.54 16.797 1 52.09 133 HIS B O 1
ATOM 2026 N N . VAL B 1 134 ? 2.523 1.49 15.062 1 46.34 134 VAL B N 1
ATOM 2027 C CA . VAL B 1 134 ? 3.004 0.201 14.578 1 46.34 134 VAL B CA 1
ATOM 2028 C C . VAL B 1 134 ? 4.254 -0.21 15.352 1 46.34 134 VAL B C 1
ATOM 2030 O O . VAL B 1 134 ? 5.27 0.49 15.32 1 46.34 134 VAL B O 1
ATOM 2033 N N . ARG B 1 135 ? 4.102 -0.786 16.594 1 43 135 ARG B N 1
ATOM 2034 C CA . ARG B 1 135 ? 5.289 -1.401 17.188 1 43 135 ARG B CA 1
ATOM 2035 C C . ARG B 1 135 ? 5.586 -2.75 16.547 1 43 135 ARG B C 1
ATOM 2037 O O . ARG B 1 135 ? 4.711 -3.613 16.469 1 43 135 ARG B O 1
ATOM 2044 N N . PRO B 1 136 ? 6.621 -2.734 15.609 1 35.47 136 PRO B N 1
ATOM 2045 C CA . PRO B 1 136 ? 6.969 -4.105 15.227 1 35.47 136 PRO B CA 1
ATOM 2046 C C . PRO B 1 136 ? 6.895 -5.082 16.406 1 35.47 136 PRO B C 1
ATOM 2048 O O . PRO B 1 136 ? 7.039 -4.676 17.562 1 35.47 136 PRO B O 1
ATOM 2051 N N . ALA B 1 137 ? 6.242 -6.207 16.203 1 35.44 137 ALA B N 1
ATOM 2052 C CA . ALA B 1 137 ? 6.355 -7.199 17.281 1 35.44 137 ALA B CA 1
ATOM 2053 C C . ALA B 1 137 ? 7.734 -7.148 17.922 1 35.44 137 ALA B C 1
ATOM 2055 O O . ALA B 1 137 ? 8.75 -7.086 17.234 1 35.44 137 ALA B O 1
ATOM 2056 N N . GLY B 1 138 ? 7.918 -6.41 19.125 1 27.7 138 GLY B N 1
ATOM 2057 C CA . GLY B 1 138 ? 9.117 -6.473 19.953 1 27.7 138 GLY B CA 1
ATOM 2058 C C . GLY B 1 138 ? 9.766 -7.844 19.953 1 27.7 138 GLY B C 1
ATOM 2059 O O . GLY B 1 138 ? 9.07 -8.867 19.969 1 27.7 138 GLY B O 1
ATOM 2060 N N . ARG B 1 139 ? 11.148 -7.914 19.547 1 23.08 139 ARG B N 1
ATOM 2061 C CA . ARG B 1 139 ? 11.852 -9.008 20.219 1 23.08 139 ARG B CA 1
ATOM 2062 C C . ARG B 1 139 ? 11.578 -9 21.719 1 23.08 139 ARG B C 1
ATOM 2064 O O . ARG B 1 139 ? 11.445 -7.941 22.328 1 23.08 139 ARG B O 1
#

Radius of gyration: 18.47 Å; Cα contacts (8 Å, |Δi|>4): 686; chains: 2; bounding box: 49×50×41 Å

Organism: NCBI:txid1608957

Foldseek 3Di:
DPPDDQLVQWDWDKAKDCWDWDDDPVWIKIWRIWIWRKTAGPLLKMKTWIWTWIAIPVRFIKIKTKIKIKDFHSVQSVCLVVQHDHDPVRMWMKMWTWMATPPPNVDDTWIKIWTWDQHSVGIDIDIDTADPPNDPPDD/DPPDDQLVQWDWDKAKDCWDWDDDPVWIKIWRIWIWRKTAGPLLKMKTWIWTWIAIPVRFIKIKTKIKIKDFHSVQSVCLVVQHDHDPVRIWMKMWTWMATPPPNVPDTWIKIWTWDQHSVGIDIDIDTADPPNPPPDD

Secondary structure (DSSP, 8-state):
-----GGGGSEEEEEEE---EEE-SS-EEEEEEEEEEEEE-TTS-EEEEEEEEEEETT--EEEEEEEEEEEE-HHHHHHHHTT----GGGEEEEEEEEEEESS-TTS--EEEEEEEE--TT--EEEEEEEPSS------/-----GGGGSEEEEEEE---EEE-SS-EEEEEEEEEEEEE-TTS-EEEEEEEEEEETT--EEEEEEEEEEEE-HHHHHHHHTT----GGGEEEEEEEEEEESS-TTS--EEEEEEEE--TT--EEEEEEEPSS------

Sequence (278 aa):
MAERHPDRDGERLLVPVTGGELSTASWRAVVLGGVDRALRRPDGSMRLDVTLELRGDDAAAMTLRYHGIRVGDPAALRALEDGAPVSTGAYTLHVAGVLEHAGAPDLDARVVVGTGTRPPGGPVYDLHLLDRHVRPAGRMAERHPDRDGERLLVPVTGGELSTASWRAVVLGGVDRALRRPDGSMRLDVTLELRGDDAAAMTLRYHGIRVGDPAALRALEDGAPVSTGAYTLHVAGVLEHAGAPDLDARVVVGTGTRPPGGPVYDLHLLDRHVRPAGR

Solvent-accessible surface area (backbone atoms only — not comparable to full-atom values): 14765 Å² total; per-residue (Å²): 125,83,80,78,55,51,69,73,71,28,48,80,41,81,44,79,36,77,58,55,74,47,65,50,98,86,46,48,31,36,38,69,30,37,39,29,58,25,35,35,34,87,64,50,34,32,40,40,38,34,41,34,37,32,36,32,80,86,64,43,50,29,35,39,38,34,29,32,41,37,36,54,44,47,70,46,40,50,36,43,76,71,49,39,91,65,64,73,85,48,41,49,31,42,39,14,10,37,37,35,39,49,83,37,65,89,38,72,59,28,40,35,36,34,41,45,48,62,52,74,93,43,76,46,72,56,56,40,77,42,56,91,67,70,64,67,82,74,130,127,82,79,77,54,51,68,73,71,29,48,80,40,81,42,79,37,78,58,57,74,48,64,49,99,86,46,48,33,36,38,70,30,38,38,29,57,25,36,34,34,87,63,50,33,33,40,40,38,34,43,35,37,32,36,31,80,84,64,43,51,29,38,40,38,35,29,31,41,36,37,58,44,49,69,48,39,50,36,43,75,70,49,39,92,64,65,73,85,48,42,50,29,42,38,14,10,37,35,36,40,48,85,37,64,87,38,73,59,27,40,33,38,36,42,45,48,63,52,74,93,42,77,48,71,56,57,40,77,42,56,90,66,69,65,65,84,74,131